Protein AF-A0A497QM42-F1 (afdb_monomer_lite)

pLDDT: mean 76.73, std 20.71, range [28.33, 97.5]

Structure (mmCIF, N/CA/C/O backbone):
data_AF-A0A497QM42-F1
#
_entry.id   AF-A0A497QM42-F1
#
loop_
_atom_site.group_PDB
_atom_site.id
_atom_site.type_symbol
_atom_site.label_atom_id
_atom_site.label_alt_id
_atom_site.label_comp_id
_atom_site.label_asym_id
_atom_site.label_entity_id
_atom_site.label_seq_id
_atom_site.pdbx_PDB_ins_code
_atom_site.Cartn_x
_atom_site.Cartn_y
_atom_site.Cartn_z
_atom_site.occupancy
_atom_site.B_iso_or_equiv
_atom_site.auth_seq_id
_atom_site.auth_comp_id
_atom_site.auth_asym_id
_atom_site.auth_atom_id
_atom_site.pdbx_PDB_model_num
ATOM 1 N N . MET A 1 1 ? -27.424 -35.618 34.242 1.00 45.41 1 MET A N 1
ATOM 2 C CA . MET A 1 1 ? -26.992 -35.945 32.874 1.00 45.41 1 MET A CA 1
ATOM 3 C C . MET A 1 1 ? -26.932 -34.628 32.146 1.00 45.41 1 MET A C 1
ATOM 5 O O . MET A 1 1 ? -27.968 -34.084 31.797 1.00 45.41 1 MET A O 1
ATOM 9 N N . ALA A 1 2 ? -25.737 -34.052 32.176 1.00 40.16 2 ALA A N 1
ATOM 10 C CA . ALA A 1 2 ? -25.365 -32.850 31.458 1.00 40.16 2 ALA A CA 1
ATOM 11 C C . ALA A 1 2 ? -24.732 -33.330 30.150 1.00 40.16 2 ALA A C 1
ATOM 13 O O . ALA A 1 2 ? -23.908 -34.242 30.202 1.00 40.16 2 ALA A O 1
ATOM 14 N N . GLU A 1 3 ? -25.162 -32.773 29.028 1.00 48.62 3 GLU A N 1
ATOM 15 C CA . GLU A 1 3 ? -24.411 -32.813 27.778 1.00 48.62 3 GLU A CA 1
ATOM 16 C C . GLU A 1 3 ? -23.929 -31.382 27.557 1.00 48.62 3 GLU A C 1
ATOM 18 O O . GLU A 1 3 ? -24.721 -30.440 27.474 1.00 48.62 3 GLU A O 1
ATOM 23 N N . GLU A 1 4 ? -22.613 -31.247 27.665 1.00 45.78 4 GLU A N 1
ATOM 24 C CA . GLU A 1 4 ? -21.816 -30.077 27.342 1.00 45.78 4 GLU A CA 1
ATOM 25 C C . GLU A 1 4 ? -21.451 -30.231 25.862 1.00 45.78 4 GLU A C 1
ATOM 27 O O . GLU A 1 4 ? -20.785 -31.202 25.513 1.00 45.78 4 GLU A O 1
ATOM 32 N N . ASP A 1 5 ? -21.914 -29.321 25.006 1.00 50.31 5 ASP A N 1
ATOM 33 C CA . ASP A 1 5 ? -21.362 -29.171 23.660 1.00 50.31 5 ASP A CA 1
ATOM 34 C C . ASP A 1 5 ? -20.276 -28.094 23.741 1.00 50.31 5 ASP A C 1
ATOM 36 O O . ASP A 1 5 ? -20.535 -26.934 24.078 1.00 50.31 5 ASP A O 1
ATOM 40 N N . GLU A 1 6 ? -19.045 -28.549 23.535 1.00 44.81 6 GLU A N 1
ATOM 41 C CA . GLU A 1 6 ? -17.808 -27.783 23.519 1.00 44.81 6 GLU A CA 1
ATOM 42 C C . GLU A 1 6 ? -17.723 -26.976 22.213 1.00 44.81 6 GLU A C 1
ATOM 44 O O . GLU A 1 6 ? -17.713 -27.540 21.121 1.00 44.81 6 GLU A O 1
ATOM 49 N N . ASP A 1 7 ? -17.654 -25.647 22.320 1.00 42.12 7 ASP A N 1
ATOM 50 C CA . ASP A 1 7 ? -17.283 -24.778 21.203 1.00 42.12 7 ASP A CA 1
ATOM 51 C C . ASP A 1 7 ? -15.761 -24.895 20.975 1.00 42.12 7 ASP A C 1
ATOM 53 O O . ASP A 1 7 ? -14.959 -24.327 21.723 1.00 42.12 7 ASP A O 1
ATOM 57 N N . GLU A 1 8 ? -15.366 -25.645 19.941 1.00 42.06 8 GLU A N 1
ATOM 58 C CA . GLU A 1 8 ? -14.019 -25.634 19.358 1.00 42.06 8 GLU A CA 1
ATOM 59 C C . GLU A 1 8 ? -13.698 -24.224 18.835 1.00 42.06 8 GLU A C 1
ATOM 61 O O . GLU A 1 8 ? -14.259 -23.750 17.846 1.00 42.06 8 GLU A O 1
ATOM 66 N N . ILE A 1 9 ? -12.783 -23.532 19.515 1.00 41.06 9 ILE A N 1
ATOM 67 C CA . ILE A 1 9 ? -12.150 -22.313 19.012 1.00 41.06 9 ILE A CA 1
ATOM 68 C C . ILE A 1 9 ? -10.934 -22.761 18.197 1.00 41.06 9 ILE A C 1
ATOM 70 O O . ILE A 1 9 ? -9.908 -23.132 18.764 1.00 41.06 9 ILE A O 1
ATOM 74 N N . GLU A 1 10 ? -11.057 -22.738 16.870 1.00 39.91 10 GLU A N 1
ATOM 75 C CA . GLU A 1 10 ? -9.910 -22.806 15.962 1.00 39.91 10 GLU A CA 1
ATOM 76 C C . GLU A 1 10 ? -9.054 -21.543 16.162 1.00 39.91 10 GLU A C 1
ATOM 78 O O . GLU A 1 10 ? -9.438 -20.430 15.795 1.00 39.91 10 GLU A O 1
ATOM 83 N N . GLU A 1 11 ? -7.896 -21.706 16.802 1.00 39.78 11 GLU A N 1
ATOM 84 C CA . GLU A 1 11 ? -6.839 -20.698 16.837 1.00 39.78 11 GLU A CA 1
ATOM 85 C C . GLU A 1 11 ? -6.159 -20.663 15.458 1.00 39.78 11 GLU A C 1
ATOM 87 O O . GLU A 1 11 ? -5.297 -21.484 15.151 1.00 39.78 11 GLU A O 1
ATOM 92 N N . GLU A 1 12 ? -6.559 -19.722 14.598 1.00 40.16 12 GLU A N 1
ATOM 93 C CA . GLU A 1 12 ? -5.775 -19.367 13.411 1.00 40.16 12 GLU A CA 1
ATOM 94 C C . GLU A 1 12 ? -4.485 -18.658 13.862 1.00 40.16 12 GLU A C 1
ATOM 96 O O . GLU A 1 12 ? -4.485 -17.479 14.233 1.00 40.16 12 GLU A O 1
ATOM 101 N N . GLU A 1 13 ? -3.373 -19.396 13.837 1.00 36.12 13 GLU A N 1
ATOM 102 C CA . GLU A 1 13 ? -2.015 -18.855 13.897 1.00 36.12 13 GLU A CA 1
ATOM 103 C C . GLU A 1 13 ? -1.798 -17.899 12.713 1.00 36.12 13 GLU A C 1
ATOM 105 O O . GLU A 1 13 ? -1.644 -18.307 11.562 1.00 36.12 13 GLU A O 1
ATOM 110 N N . ILE A 1 14 ? -1.789 -16.595 12.993 1.00 38.47 14 ILE A N 1
ATOM 111 C CA . ILE A 1 14 ? -1.334 -15.581 12.041 1.00 38.47 14 ILE A CA 1
ATOM 112 C C . ILE A 1 14 ? 0.196 -15.598 12.074 1.00 38.47 14 ILE A C 1
ATOM 114 O O . ILE A 1 14 ? 0.811 -15.071 13.001 1.00 38.47 14 ILE A O 1
ATOM 118 N N . GLU A 1 15 ? 0.807 -16.208 11.059 1.00 36.12 15 GLU A N 1
ATOM 119 C CA . GLU A 1 15 ? 2.237 -16.082 10.782 1.00 36.12 15 GLU A CA 1
ATOM 120 C C . GLU A 1 15 ? 2.571 -14.603 10.501 1.00 36.12 15 GLU A C 1
ATOM 122 O O . GLU A 1 15 ? 2.224 -14.037 9.461 1.00 36.12 15 GLU A O 1
ATOM 127 N N . GLU A 1 16 ? 3.232 -13.947 11.457 1.00 39.91 16 GLU A N 1
ATOM 128 C CA . GLU A 1 16 ? 3.856 -12.639 11.263 1.00 39.91 16 GLU A CA 1
ATOM 129 C C . GLU A 1 16 ? 5.082 -12.808 10.351 1.00 39.91 16 GLU A C 1
ATOM 131 O O . GLU A 1 16 ? 6.187 -13.103 10.806 1.00 39.91 16 GLU A O 1
ATOM 136 N N . GLU A 1 17 ? 4.902 -12.629 9.038 1.00 39.19 17 GLU A N 1
ATOM 137 C CA . GLU A 1 17 ? 6.034 -12.487 8.121 1.00 39.19 17 GLU A CA 1
ATOM 138 C C . GLU A 1 17 ? 6.765 -11.161 8.395 1.00 39.19 17 GLU A C 1
ATOM 140 O O . GLU A 1 17 ? 6.305 -10.058 8.085 1.00 39.19 17 GLU A O 1
ATOM 145 N N . GLU A 1 18 ? 7.941 -11.310 8.996 1.00 34.56 18 GLU A N 1
ATOM 146 C CA . GLU A 1 18 ? 8.956 -10.301 9.267 1.00 34.56 18 GLU A CA 1
ATOM 147 C C . GLU A 1 18 ? 9.439 -9.657 7.948 1.00 34.56 18 GLU A C 1
ATOM 149 O O . GLU A 1 18 ? 10.316 -10.161 7.243 1.00 34.56 18 GLU A O 1
ATOM 154 N N . ILE A 1 19 ? 8.840 -8.522 7.572 1.00 38.59 19 ILE A N 1
ATOM 155 C CA . ILE A 1 19 ? 9.319 -7.708 6.449 1.00 38.59 19 ILE A CA 1
ATOM 156 C C . ILE A 1 19 ? 10.560 -6.947 6.915 1.00 38.59 19 ILE A C 1
ATOM 158 O O . ILE A 1 19 ? 10.466 -5.939 7.613 1.00 38.59 19 ILE A O 1
ATOM 162 N N . VAL A 1 20 ? 11.715 -7.446 6.481 1.00 35.62 20 VAL A N 1
ATOM 163 C CA . VAL A 1 20 ? 13.043 -6.839 6.613 1.00 35.62 20 VAL A CA 1
ATOM 164 C C . VAL A 1 20 ? 13.006 -5.348 6.252 1.00 35.62 20 VAL A C 1
ATOM 166 O O . VAL A 1 20 ? 12.742 -4.968 5.107 1.00 35.62 20 VAL A O 1
ATOM 169 N N . GLU A 1 21 ? 13.297 -4.505 7.244 1.00 37.91 21 GLU A N 1
ATOM 170 C CA . GLU A 1 21 ? 13.605 -3.088 7.075 1.00 37.91 21 GLU A CA 1
ATOM 171 C C . GLU A 1 21 ? 14.929 -2.953 6.306 1.00 37.91 21 GLU A C 1
ATOM 173 O O . GLU A 1 21 ? 16.014 -3.122 6.857 1.00 37.91 21 GLU A O 1
ATOM 178 N N . GLU A 1 22 ? 14.863 -2.650 5.007 1.00 36.12 22 GLU A N 1
ATOM 179 C CA . GLU A 1 22 ? 16.015 -2.075 4.311 1.00 36.12 22 GLU A CA 1
ATOM 180 C C . GLU A 1 22 ? 16.098 -0.583 4.660 1.00 36.12 22 GLU A C 1
ATOM 182 O O . GLU A 1 22 ? 15.423 0.262 4.066 1.00 36.12 22 GLU A O 1
ATOM 187 N N . GLU A 1 23 ? 16.946 -0.282 5.648 1.00 32.50 23 GLU A N 1
ATOM 188 C CA . GLU A 1 23 ? 17.544 1.033 5.878 1.00 32.50 23 GLU A CA 1
ATOM 189 C C . GLU A 1 23 ? 18.089 1.599 4.559 1.00 32.50 23 GLU A C 1
ATOM 191 O O . GLU A 1 23 ? 19.053 1.089 3.981 1.00 32.50 23 GLU A O 1
ATOM 196 N N . ILE A 1 24 ? 17.508 2.706 4.098 1.00 36.19 24 ILE A N 1
ATOM 197 C CA . ILE A 1 24 ? 18.176 3.600 3.157 1.00 36.19 24 ILE A CA 1
ATOM 198 C C . ILE A 1 24 ? 18.569 4.848 3.933 1.00 36.19 24 ILE A C 1
ATOM 200 O O . ILE A 1 24 ? 17.736 5.671 4.302 1.00 36.19 24 ILE A O 1
ATOM 204 N N . VAL A 1 25 ? 19.876 4.942 4.161 1.00 32.50 25 VAL A N 1
ATOM 205 C CA . VAL A 1 25 ? 20.611 6.125 4.600 1.00 32.50 25 VAL A CA 1
ATOM 206 C C . VAL A 1 25 ? 20.335 7.267 3.616 1.00 32.50 25 VAL A C 1
ATOM 208 O O . VAL A 1 25 ? 20.865 7.279 2.503 1.00 32.50 25 VAL A O 1
ATOM 211 N N . GLU A 1 26 ? 19.498 8.222 4.015 1.00 33.12 26 GLU A N 1
ATOM 212 C CA . GLU A 1 26 ? 19.435 9.543 3.391 1.00 33.12 26 GLU A CA 1
ATOM 213 C C . GLU A 1 26 ? 20.443 10.450 4.106 1.00 33.12 26 GLU A C 1
ATOM 215 O O . GLU A 1 26 ? 20.200 10.952 5.201 1.00 33.12 26 GLU A O 1
ATOM 220 N N . GLU A 1 27 ? 21.619 10.605 3.490 1.00 34.97 27 GLU A N 1
ATOM 221 C CA . GLU A 1 27 ? 22.576 11.648 3.853 1.00 34.97 27 GLU A CA 1
ATOM 222 C C . GLU A 1 27 ? 21.999 13.028 3.520 1.00 34.97 27 GLU A C 1
ATOM 224 O O . GLU A 1 27 ? 21.490 13.291 2.428 1.00 34.97 27 GLU A O 1
ATOM 229 N N . GLU A 1 28 ? 22.117 13.890 4.521 1.00 33.03 28 GLU A N 1
ATOM 230 C CA . GLU A 1 28 ? 21.704 15.278 4.600 1.00 33.03 28 GLU A CA 1
ATOM 231 C C . GLU A 1 28 ? 22.248 16.145 3.454 1.00 33.03 28 GLU A C 1
ATOM 233 O O . GLU A 1 28 ? 23.442 16.138 3.150 1.00 33.03 28 GLU A O 1
ATOM 238 N N . SER A 1 29 ? 21.403 17.032 2.924 1.00 31.19 29 SER A N 1
ATOM 239 C CA . SER A 1 29 ? 21.882 18.328 2.446 1.00 31.19 29 SER A CA 1
ATOM 240 C C . SER A 1 29 ? 20.791 19.397 2.534 1.00 31.19 29 SER A C 1
ATOM 242 O O . SER A 1 29 ? 19.749 19.279 1.895 1.00 31.19 29 SER A O 1
ATOM 244 N N . GLU A 1 30 ? 21.139 20.461 3.264 1.00 32.88 30 GLU A N 1
ATOM 245 C CA . GLU A 1 30 ? 20.667 21.851 3.143 1.00 32.88 30 GLU A CA 1
ATOM 246 C C . GLU A 1 30 ? 19.557 22.322 4.103 1.00 32.88 30 GLU A C 1
ATOM 248 O O . GLU A 1 30 ? 18.385 22.449 3.760 1.00 32.88 30 GLU A O 1
ATOM 253 N N . LYS A 1 31 ? 19.999 22.728 5.305 1.00 33.94 31 LYS A N 1
ATOM 254 C CA . LYS A 1 31 ? 19.434 23.877 6.025 1.00 33.94 31 LYS A CA 1
ATOM 255 C C . LYS A 1 31 ? 20.214 25.148 5.670 1.00 33.94 31 LYS A C 1
ATOM 257 O O . LYS A 1 31 ? 21.424 25.210 5.858 1.00 33.94 31 LYS A O 1
ATOM 262 N N . GLU A 1 32 ? 19.470 26.106 5.125 1.00 30.47 32 GLU A N 1
ATOM 263 C CA . GLU A 1 32 ? 19.416 27.536 5.467 1.00 30.47 32 GLU A CA 1
ATOM 264 C C . GLU A 1 32 ? 20.676 28.220 6.030 1.00 30.47 32 GLU A C 1
ATOM 266 O O . GLU A 1 32 ? 21.141 27.901 7.118 1.00 30.47 32 GLU A O 1
ATOM 271 N N . ALA A 1 33 ? 21.119 29.297 5.371 1.00 31.25 33 ALA A N 1
ATOM 272 C CA . ALA A 1 33 ? 20.879 30.665 5.857 1.00 31.25 33 ALA A CA 1
ATOM 273 C C . ALA A 1 33 ? 21.737 31.678 5.083 1.00 31.25 33 ALA A C 1
ATOM 275 O O . ALA A 1 33 ? 22.958 31.744 5.199 1.00 31.25 33 ALA A O 1
ATOM 276 N N . SER A 1 34 ? 21.052 32.522 4.321 1.00 32.31 34 SER A N 1
ATOM 277 C CA . SER A 1 34 ? 21.535 33.819 3.870 1.00 32.31 34 SER A CA 1
ATOM 278 C C . SER A 1 34 ? 21.524 34.803 5.042 1.00 32.31 34 SER A C 1
ATOM 280 O O . SER A 1 34 ? 20.444 35.163 5.511 1.00 32.31 34 SER A O 1
ATOM 282 N N . GLN A 1 35 ? 22.688 35.290 5.467 1.00 33.12 35 GLN A N 1
ATOM 283 C CA . GLN A 1 35 ? 22.810 36.589 6.128 1.00 33.12 35 GLN A CA 1
ATOM 284 C C . GLN A 1 35 ? 24.081 37.289 5.648 1.00 33.12 35 GLN A C 1
ATOM 286 O O . GLN A 1 35 ? 25.187 36.759 5.707 1.00 33.12 35 GLN A O 1
ATOM 291 N N . ASP A 1 36 ? 23.842 38.477 5.113 1.00 29.58 36 ASP A N 1
ATOM 292 C CA . ASP A 1 36 ? 24.766 39.403 4.486 1.00 29.58 36 ASP A CA 1
ATOM 293 C C . ASP A 1 36 ? 25.016 40.547 5.477 1.00 29.58 36 ASP A C 1
ATOM 295 O O . ASP A 1 36 ? 24.066 41.220 5.880 1.00 29.58 36 ASP A O 1
ATOM 299 N N . SER A 1 37 ? 26.270 40.753 5.892 1.00 30.28 37 SER A N 1
ATOM 300 C CA . SER A 1 37 ? 26.743 42.054 6.379 1.00 30.28 37 SER A CA 1
ATOM 301 C C . SER A 1 37 ? 28.274 42.138 6.461 1.00 30.28 37 SER A C 1
ATOM 303 O O . SER A 1 37 ? 28.907 41.442 7.249 1.00 30.28 37 SER A O 1
ATOM 305 N N . SER A 1 38 ? 28.798 43.107 5.700 1.00 30.36 38 SER A N 1
ATOM 306 C CA . SER A 1 38 ? 29.947 44.000 5.964 1.00 30.36 38 SER A CA 1
ATOM 307 C C . SER A 1 38 ? 31.389 43.460 6.046 1.00 30.36 38 SER A C 1
ATOM 309 O O . SER A 1 38 ? 31.747 42.784 7.000 1.00 30.36 38 SER A O 1
ATOM 311 N N . LYS A 1 39 ? 32.199 43.926 5.066 1.00 31.08 39 LYS A N 1
ATOM 312 C CA . LYS A 1 39 ? 33.526 44.612 5.142 1.00 31.08 39 LYS A CA 1
ATOM 313 C C . LYS A 1 39 ? 34.474 44.145 6.269 1.00 31.08 39 LYS A C 1
ATOM 315 O O . LYS A 1 39 ? 34.103 44.188 7.426 1.00 31.08 39 LYS A O 1
ATOM 320 N N . GLU A 1 40 ? 35.733 43.780 6.027 1.00 29.73 40 GLU A N 1
ATOM 321 C CA . GLU A 1 40 ? 36.848 44.678 5.680 1.00 29.73 40 GLU A CA 1
ATOM 322 C C . GLU A 1 40 ? 38.139 43.854 5.430 1.00 29.73 40 GLU A C 1
ATOM 324 O O . GLU A 1 40 ? 38.168 42.635 5.559 1.00 29.73 40 GLU A O 1
ATOM 329 N N . GLU A 1 41 ? 39.190 44.549 5.017 1.00 29.39 41 GLU A N 1
ATOM 330 C CA . GLU A 1 41 ? 40.412 44.117 4.332 1.00 29.39 41 GLU A CA 1
ATOM 331 C C . GLU A 1 41 ? 41.332 43.131 5.090 1.00 29.39 41 GLU A C 1
ATOM 333 O O . GLU A 1 41 ? 41.475 43.209 6.305 1.00 29.39 41 GLU A O 1
ATOM 338 N N . THR A 1 42 ? 42.086 42.286 4.362 1.00 30.16 42 THR A N 1
ATOM 339 C CA . THR A 1 42 ? 43.570 42.359 4.268 1.00 30.16 42 THR A CA 1
ATOM 340 C C . THR A 1 42 ? 44.206 41.195 3.478 1.00 30.16 42 THR A C 1
ATOM 342 O O . THR A 1 42 ? 43.946 40.023 3.707 1.00 30.16 42 THR A O 1
ATOM 345 N N . LYS A 1 43 ? 45.066 41.590 2.527 1.00 28.48 43 LYS A N 1
ATOM 346 C CA . LYS A 1 43 ? 46.387 41.049 2.136 1.00 28.48 43 LYS A CA 1
ATOM 347 C C . LYS A 1 43 ? 46.689 39.531 2.119 1.00 28.48 43 LYS A C 1
ATOM 349 O O . LYS A 1 43 ? 46.771 38.875 3.142 1.00 28.48 43 LYS A O 1
ATOM 354 N N . SER A 1 44 ? 47.103 39.118 0.911 1.00 28.33 44 SER A N 1
ATOM 355 C CA . SER A 1 44 ? 48.284 38.298 0.562 1.00 28.33 44 SER A CA 1
ATOM 356 C C . SER A 1 44 ? 48.484 36.937 1.236 1.00 28.33 44 SER A C 1
ATOM 358 O O . SER A 1 44 ? 48.874 36.879 2.390 1.00 28.33 44 SER A O 1
ATOM 360 N N . GLU A 1 45 ? 48.455 35.859 0.452 1.00 30.81 45 GLU A N 1
ATOM 361 C CA . GLU A 1 45 ? 49.678 35.171 0.011 1.00 30.81 45 GLU A CA 1
ATOM 362 C C . GLU A 1 45 ? 49.363 33.999 -0.927 1.00 30.81 45 GLU A C 1
ATOM 364 O O . GLU A 1 45 ? 48.328 33.342 -0.869 1.00 30.81 45 GLU A O 1
ATOM 369 N N . SER A 1 46 ? 50.292 33.808 -1.853 1.00 28.56 46 SER A N 1
ATOM 370 C CA . SER A 1 46 ? 50.412 32.745 -2.842 1.00 28.56 46 SER A CA 1
ATOM 371 C C . SER A 1 46 ? 50.352 31.332 -2.259 1.00 28.56 46 SER A C 1
ATOM 373 O O . SER A 1 46 ? 51.002 31.082 -1.250 1.00 28.56 46 SER A O 1
ATOM 375 N N . THR A 1 47 ? 49.741 30.380 -2.977 1.00 30.19 47 THR A N 1
ATOM 376 C CA . THR A 1 47 ? 50.355 29.067 -3.293 1.00 30.19 47 THR A CA 1
ATOM 377 C C . THR A 1 47 ? 49.485 28.214 -4.236 1.00 30.19 47 THR A C 1
ATOM 379 O O . THR A 1 47 ? 48.331 27.908 -3.973 1.00 30.19 47 THR A O 1
ATOM 382 N N . GLU A 1 48 ? 50.105 27.839 -5.358 1.00 32.00 48 GLU A N 1
ATOM 383 C CA . GLU A 1 48 ? 49.946 26.595 -6.133 1.00 32.00 48 GLU A CA 1
ATOM 384 C C . GLU A 1 48 ? 48.551 26.112 -6.593 1.00 32.00 48 GLU A C 1
ATOM 386 O O . GLU A 1 48 ? 47.916 25.233 -6.010 1.00 32.00 48 GLU A O 1
ATOM 391 N N . GLU A 1 49 ? 48.181 26.526 -7.813 1.00 29.34 49 GLU A N 1
ATOM 392 C CA . GLU A 1 49 ? 47.250 25.792 -8.681 1.00 29.34 49 GLU A CA 1
ATOM 393 C C . GLU A 1 49 ? 47.799 24.392 -9.043 1.00 29.34 49 GLU A C 1
ATOM 395 O O . GLU A 1 49 ? 48.515 24.212 -10.035 1.00 29.34 49 GLU A O 1
ATOM 400 N N . LYS A 1 50 ? 47.374 23.346 -8.327 1.00 35.31 50 LYS A N 1
ATOM 401 C CA . LYS A 1 50 ? 47.383 21.974 -8.864 1.00 35.31 50 LYS A CA 1
ATOM 402 C C . LYS A 1 50 ? 46.083 21.704 -9.616 1.00 35.31 50 LYS A C 1
ATOM 404 O O . LYS A 1 50 ? 45.075 21.283 -9.058 1.00 35.31 50 LYS A O 1
ATOM 409 N N . LYS A 1 51 ? 46.140 21.889 -10.938 1.00 33.09 51 LYS A N 1
ATOM 410 C CA . LYS A 1 51 ? 45.138 21.423 -11.911 1.00 33.09 51 LYS A CA 1
ATOM 411 C C . LYS A 1 51 ? 45.012 19.895 -11.873 1.00 33.09 51 LYS A C 1
ATOM 413 O O . LYS A 1 51 ? 45.658 19.190 -12.649 1.00 33.09 51 LYS A O 1
ATOM 418 N N . SER A 1 52 ? 44.122 19.363 -11.040 1.00 33.97 52 SER A N 1
ATOM 419 C CA . SER A 1 52 ? 43.651 17.983 -11.160 1.00 33.97 52 SER A CA 1
ATOM 420 C C . SER A 1 52 ? 42.609 17.904 -12.286 1.00 33.97 52 SER A C 1
ATOM 422 O O . SER A 1 52 ? 41.398 17.985 -12.100 1.00 33.97 52 SER A O 1
ATOM 424 N N . LYS A 1 53 ? 43.089 17.728 -13.526 1.00 36.72 53 LYS A N 1
ATOM 425 C CA . LYS A 1 53 ? 42.254 17.271 -14.650 1.00 36.72 53 LYS A CA 1
ATOM 426 C C . LYS A 1 53 ? 41.809 15.830 -14.383 1.00 36.72 53 LYS A C 1
ATOM 428 O O . LYS A 1 53 ? 42.353 14.878 -14.941 1.00 36.72 53 LYS A O 1
ATOM 433 N N . GLY A 1 54 ? 40.796 15.670 -13.538 1.00 36.12 54 GLY A N 1
ATOM 434 C CA . GLY A 1 54 ? 40.062 14.426 -13.374 1.00 36.12 54 GLY A CA 1
ATOM 435 C C . GLY A 1 54 ? 39.326 14.101 -14.669 1.00 36.12 54 GLY A C 1
ATOM 436 O O . GLY A 1 54 ? 38.195 14.532 -14.884 1.00 36.12 54 GLY A O 1
ATOM 437 N N . LYS A 1 55 ? 39.959 13.328 -15.560 1.00 41.16 55 LYS A N 1
ATOM 438 C CA . LYS A 1 55 ? 39.257 12.623 -16.637 1.00 41.16 55 LYS A CA 1
ATOM 439 C C . LYS A 1 55 ? 38.243 11.690 -15.970 1.00 41.16 55 LYS A C 1
ATOM 441 O O . LYS A 1 55 ? 38.584 10.555 -15.640 1.00 41.16 55 LYS A O 1
ATOM 446 N N . LYS A 1 56 ? 37.000 12.155 -15.788 1.00 42.19 56 LYS A N 1
ATOM 447 C CA . LYS A 1 56 ? 35.841 11.309 -15.479 1.00 42.19 56 LYS A CA 1
ATOM 448 C C . LYS A 1 56 ? 35.724 10.285 -16.607 1.00 42.19 56 LYS A C 1
ATOM 450 O O . LYS A 1 56 ? 35.121 10.532 -17.650 1.00 42.19 56 LYS A O 1
ATOM 455 N N . ARG A 1 57 ? 36.374 9.133 -16.425 1.00 44.56 57 ARG A N 1
ATOM 456 C CA . ARG A 1 57 ? 36.174 7.941 -17.241 1.00 44.56 57 ARG A CA 1
ATOM 457 C C . ARG A 1 57 ? 34.704 7.584 -17.082 1.00 44.56 57 ARG A C 1
ATOM 459 O O . ARG A 1 57 ? 34.322 7.001 -16.073 1.00 44.56 57 ARG A O 1
ATOM 466 N N . ARG A 1 58 ? 33.878 7.967 -18.061 1.00 44.72 58 ARG A N 1
ATOM 467 C CA . ARG A 1 58 ? 32.523 7.437 -18.223 1.00 44.72 58 ARG A CA 1
ATOM 468 C C . ARG A 1 58 ? 32.655 5.917 -18.200 1.00 44.72 58 ARG A C 1
ATOM 470 O O . ARG A 1 58 ? 33.132 5.331 -19.173 1.00 44.72 58 ARG A O 1
ATOM 477 N N . ARG A 1 59 ? 32.320 5.293 -17.065 1.00 44.56 59 ARG A N 1
ATOM 478 C CA . ARG A 1 59 ? 32.160 3.843 -16.962 1.00 44.56 59 ARG A CA 1
ATOM 479 C C . ARG A 1 59 ? 31.162 3.482 -18.056 1.00 44.56 59 ARG A C 1
ATOM 481 O O . ARG A 1 59 ? 29.998 3.858 -17.970 1.00 44.56 59 ARG A O 1
ATOM 488 N N . LYS A 1 60 ? 31.633 2.840 -19.128 1.00 43.34 60 LYS A N 1
ATOM 489 C CA . LYS A 1 60 ? 30.744 2.228 -20.113 1.00 43.34 60 LYS A CA 1
ATOM 490 C C . LYS A 1 60 ? 29.935 1.208 -19.321 1.00 43.34 60 LYS A C 1
ATOM 492 O O . LYS A 1 60 ? 30.509 0.216 -18.874 1.00 43.34 60 LYS A O 1
ATOM 497 N N . GLN A 1 61 ? 28.661 1.502 -19.068 1.00 45.91 61 GLN A N 1
ATOM 498 C CA . GLN A 1 61 ? 27.733 0.517 -18.532 1.00 45.91 61 GLN A CA 1
ATOM 499 C C . GLN A 1 61 ? 27.822 -0.684 -19.473 1.00 45.91 61 GLN A C 1
ATOM 501 O O . GLN A 1 61 ? 27.537 -0.562 -20.666 1.00 45.91 61 GLN A O 1
ATOM 506 N N . LYS A 1 62 ? 28.358 -1.805 -18.975 1.00 46.16 62 LYS A N 1
ATOM 507 C CA . LYS A 1 62 ? 28.363 -3.058 -19.725 1.00 46.16 62 LYS A CA 1
ATOM 508 C C . LYS A 1 62 ? 26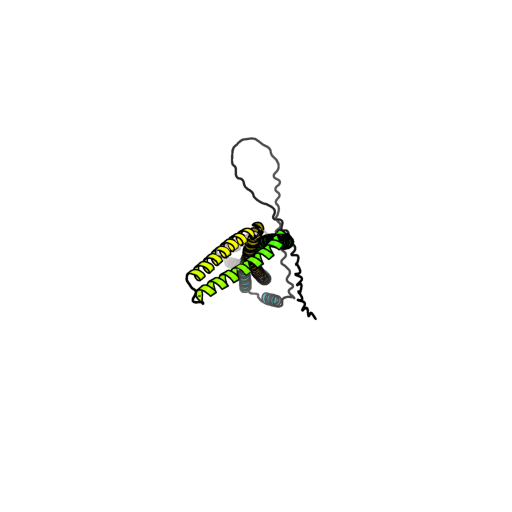.894 -3.402 -19.922 1.00 46.16 62 LYS A C 1
ATOM 510 O O . LYS A 1 62 ? 26.214 -3.699 -18.946 1.00 46.16 62 LYS A O 1
ATOM 515 N N . GLN A 1 63 ? 26.407 -3.288 -21.154 1.00 49.34 63 GLN A N 1
ATOM 516 C CA . GLN A 1 63 ? 25.074 -3.778 -21.467 1.00 49.34 63 GLN A CA 1
ATOM 517 C C . GLN A 1 63 ? 25.027 -5.276 -21.120 1.00 49.34 63 GLN A C 1
ATOM 519 O O . GLN A 1 63 ? 26.021 -5.976 -21.365 1.00 49.34 63 GLN A O 1
ATOM 524 N N . PRO A 1 64 ? 23.941 -5.761 -20.496 1.00 49.59 64 PRO A N 1
ATOM 525 C CA . PRO A 1 64 ? 23.796 -7.177 -20.201 1.00 49.59 64 PRO A CA 1
ATOM 526 C C . PRO A 1 64 ? 23.923 -7.955 -21.511 1.00 49.59 64 PRO A C 1
ATOM 528 O O . PRO A 1 64 ? 23.271 -7.638 -22.505 1.00 49.59 64 PRO A O 1
ATOM 531 N N . LYS A 1 65 ? 24.821 -8.944 -21.539 1.00 55.00 65 LYS A N 1
ATOM 532 C CA . LYS A 1 65 ? 24.949 -9.839 -22.688 1.00 55.00 65 LYS A CA 1
ATOM 533 C C . LYS A 1 65 ? 23.704 -10.717 -22.704 1.00 55.00 65 LYS A C 1
ATOM 535 O O . LYS A 1 65 ? 23.568 -11.598 -21.864 1.00 55.00 65 LYS A O 1
ATOM 540 N N . ILE A 1 66 ? 22.782 -10.430 -23.613 1.00 60.03 66 ILE A N 1
ATOM 541 C CA . ILE A 1 66 ? 21.630 -11.290 -23.857 1.00 60.03 66 ILE A CA 1
ATOM 542 C C . ILE A 1 66 ? 22.151 -12.530 -24.588 1.00 60.03 66 ILE A C 1
ATOM 544 O O . ILE A 1 66 ? 22.769 -12.419 -25.648 1.00 60.03 66 ILE A O 1
ATOM 548 N N . ASP A 1 67 ? 21.936 -13.709 -24.005 1.00 60.44 67 ASP A N 1
ATOM 549 C CA . ASP A 1 67 ? 22.280 -14.977 -24.642 1.00 60.44 67 ASP A CA 1
ATOM 550 C C . ASP A 1 67 ? 21.399 -15.170 -25.884 1.00 60.44 67 ASP A C 1
ATOM 552 O O . ASP A 1 67 ? 20.216 -15.500 -25.787 1.00 60.44 67 ASP A O 1
ATOM 556 N N . LEU A 1 68 ? 21.992 -15.003 -27.067 1.00 56.19 68 LEU A N 1
ATOM 557 C CA . LEU A 1 68 ? 21.335 -15.130 -28.377 1.00 56.19 68 LEU A CA 1
ATOM 558 C C . LEU A 1 68 ? 20.615 -16.478 -28.591 1.00 56.19 68 LEU A C 1
ATOM 560 O O . LEU A 1 68 ? 19.695 -16.564 -29.402 1.00 56.19 68 LEU A O 1
ATOM 564 N N . ASN A 1 69 ? 21.001 -17.527 -27.855 1.00 57.72 69 ASN A N 1
ATOM 565 C CA . ASN A 1 69 ? 20.373 -18.850 -27.925 1.00 57.72 69 ASN A CA 1
ATOM 566 C C . ASN A 1 69 ? 19.079 -18.974 -27.103 1.00 57.72 69 ASN A C 1
ATOM 568 O O . ASN A 1 69 ? 18.299 -19.883 -27.369 1.00 57.72 69 ASN A O 1
ATOM 572 N N . LYS A 1 70 ? 18.826 -18.085 -26.132 1.00 64.94 70 LYS A N 1
ATOM 573 C CA . LYS A 1 70 ? 17.639 -18.156 -25.260 1.00 64.94 70 LYS A CA 1
ATOM 574 C C . LYS A 1 70 ? 16.404 -17.473 -25.850 1.00 64.94 70 LYS A C 1
ATOM 576 O O . LYS A 1 70 ? 15.301 -17.750 -25.394 1.00 64.94 70 LYS A O 1
ATOM 581 N N . ASN A 1 71 ? 16.560 -16.606 -26.855 1.00 70.62 71 ASN A N 1
ATOM 582 C CA . ASN A 1 71 ? 15.443 -15.857 -27.433 1.00 70.62 71 ASN A CA 1
ATOM 583 C C . ASN A 1 71 ? 15.373 -16.052 -28.967 1.00 70.62 71 ASN A C 1
ATOM 585 O O . ASN A 1 71 ? 16.099 -15.385 -29.712 1.00 70.62 71 ASN A O 1
ATOM 589 N N . PRO A 1 72 ? 14.518 -16.966 -29.479 1.00 73.75 72 PRO A N 1
ATOM 590 C CA . PRO A 1 72 ? 14.481 -17.329 -30.900 1.00 73.75 72 PRO A CA 1
ATOM 591 C C . PRO A 1 72 ? 14.077 -16.162 -31.811 1.00 73.75 72 PRO A C 1
ATOM 593 O O . PRO A 1 72 ? 14.462 -16.141 -32.979 1.00 73.75 72 PRO A O 1
ATOM 596 N N . LYS A 1 73 ? 13.348 -15.170 -31.279 1.00 74.81 73 LYS A N 1
ATOM 597 C CA . LYS A 1 73 ? 12.992 -13.935 -31.996 1.00 74.81 73 LYS A CA 1
ATOM 598 C C . LYS A 1 73 ? 14.229 -13.103 -32.335 1.00 74.81 73 LYS A C 1
ATOM 600 O O . LYS A 1 73 ? 14.415 -12.720 -33.484 1.00 74.81 73 LYS A O 1
ATOM 605 N N . ILE A 1 74 ? 15.115 -12.900 -31.361 1.00 75.75 74 ILE A N 1
ATOM 606 C CA . ILE A 1 74 ? 16.346 -12.119 -31.535 1.00 75.75 74 ILE A CA 1
ATOM 607 C C . ILE A 1 74 ? 17.269 -12.790 -32.561 1.00 75.75 74 ILE A C 1
ATOM 609 O O . ILE A 1 74 ? 17.835 -12.119 -33.419 1.00 75.75 74 ILE A O 1
ATOM 613 N N . LYS A 1 75 ? 17.366 -14.125 -32.541 1.00 76.50 75 LYS A N 1
ATOM 614 C CA . LYS A 1 75 ? 18.162 -14.881 -33.518 1.00 76.50 75 LYS A CA 1
ATOM 615 C C . LYS A 1 75 ? 17.679 -14.692 -34.964 1.00 76.50 75 LYS A C 1
ATOM 617 O O . LYS A 1 75 ? 18.511 -14.576 -35.859 1.00 76.50 75 LYS A O 1
ATOM 622 N N . ARG A 1 76 ? 16.360 -14.636 -35.195 1.00 78.06 76 ARG A N 1
ATOM 623 C CA . ARG A 1 76 ? 15.786 -14.355 -36.528 1.00 78.06 76 ARG A CA 1
ATOM 624 C C . ARG A 1 76 ? 16.122 -12.941 -36.994 1.00 78.06 76 ARG A C 1
ATOM 626 O O . ARG A 1 76 ? 16.588 -12.776 -38.112 1.00 78.06 76 ARG A O 1
ATOM 633 N N . ILE A 1 77 ? 15.992 -11.961 -36.104 1.00 77.62 77 ILE A N 1
ATOM 634 C CA . ILE A 1 77 ? 16.299 -10.555 -36.399 1.00 77.62 77 ILE A CA 1
ATOM 635 C C . ILE A 1 77 ? 17.777 -10.367 -36.764 1.00 77.62 77 ILE A C 1
ATOM 637 O O . ILE A 1 77 ? 18.093 -9.635 -37.696 1.00 77.62 77 ILE A O 1
ATOM 641 N N . VAL A 1 78 ? 18.695 -11.064 -36.087 1.00 76.56 78 VAL A N 1
ATOM 642 C CA . VAL A 1 78 ? 20.119 -11.045 -36.464 1.00 76.56 78 VAL A CA 1
ATOM 643 C C . VAL A 1 78 ? 20.308 -11.565 -37.894 1.00 76.56 78 VAL A C 1
ATOM 645 O O . VAL A 1 78 ? 20.927 -10.881 -38.706 1.00 76.56 78 VAL A O 1
ATOM 648 N N . GLN A 1 79 ? 19.709 -12.708 -38.239 1.00 78.62 79 GLN A N 1
ATOM 649 C CA . GLN A 1 79 ? 19.795 -13.280 -39.591 1.00 78.62 79 GLN A CA 1
ATOM 650 C C . GLN A 1 79 ? 19.165 -12.380 -40.664 1.00 78.62 79 GLN A C 1
ATOM 652 O O . GLN A 1 79 ? 19.683 -12.288 -41.774 1.00 78.62 79 GLN A O 1
ATOM 657 N N . GLU A 1 80 ? 18.055 -11.713 -40.352 1.00 75.56 80 GLU A N 1
ATOM 658 C CA . GLU A 1 80 ? 17.413 -10.741 -41.242 1.00 75.56 80 GLU A CA 1
ATOM 659 C C . GLU A 1 80 ? 18.296 -9.507 -41.437 1.00 75.56 80 GLU A C 1
ATOM 661 O O . GLU A 1 80 ? 18.551 -9.111 -42.573 1.00 75.56 80 GLU A O 1
ATOM 666 N N . SER A 1 81 ? 18.862 -8.960 -40.359 1.00 71.50 81 SER A N 1
ATOM 667 C CA . SER A 1 81 ? 19.778 -7.817 -40.435 1.00 71.50 81 SER A CA 1
ATOM 668 C C . SER A 1 81 ? 21.027 -8.120 -41.272 1.00 71.50 81 SER A C 1
ATOM 670 O O . SER A 1 81 ? 21.509 -7.262 -42.008 1.00 71.50 81 SER A O 1
ATOM 672 N N . GLU A 1 82 ? 21.531 -9.356 -41.235 1.00 75.88 82 GLU A N 1
ATOM 673 C CA . GLU A 1 82 ? 22.666 -9.789 -42.053 1.00 75.88 82 GLU A CA 1
ATOM 674 C C . GLU A 1 82 ? 22.341 -9.845 -43.552 1.00 75.88 82 GLU A C 1
ATOM 676 O O . GLU A 1 82 ? 23.240 -9.634 -44.369 1.00 75.88 82 GLU A O 1
ATOM 681 N N . ARG A 1 83 ? 21.078 -10.092 -43.922 1.00 76.31 83 ARG A N 1
ATOM 682 C CA . ARG A 1 83 ? 20.618 -10.110 -45.322 1.00 76.31 83 ARG A CA 1
ATOM 683 C C . ARG A 1 83 ? 20.405 -8.712 -45.890 1.00 76.31 83 ARG A C 1
ATOM 685 O O . ARG A 1 83 ? 20.513 -8.535 -47.097 1.00 76.31 83 ARG A O 1
ATOM 692 N N . LEU A 1 84 ? 20.122 -7.732 -45.036 1.00 75.56 84 LEU A N 1
ATOM 693 C CA . LEU A 1 84 ? 19.921 -6.351 -45.455 1.00 75.56 84 LEU A CA 1
ATOM 694 C C . LEU A 1 84 ? 21.261 -5.698 -45.826 1.00 75.56 84 LEU A C 1
ATOM 696 O O . LEU A 1 84 ? 22.192 -5.596 -45.015 1.00 75.56 84 LEU A O 1
ATOM 700 N N . GLU A 1 85 ? 21.349 -5.246 -47.076 1.00 73.44 85 GLU A N 1
ATOM 701 C CA . GLU A 1 85 ? 22.483 -4.484 -47.615 1.00 73.44 85 GLU A CA 1
ATOM 702 C C . GLU A 1 85 ? 22.146 -2.999 -47.815 1.00 73.44 85 GLU A C 1
ATOM 704 O O . GLU A 1 85 ? 23.053 -2.167 -47.928 1.00 73.44 85 GLU A O 1
ATOM 709 N N . ASP A 1 86 ? 20.857 -2.652 -47.792 1.00 82.06 86 ASP A N 1
ATOM 710 C CA . ASP A 1 86 ? 20.379 -1.297 -48.013 1.00 82.06 86 ASP A CA 1
ATOM 711 C C . ASP A 1 86 ? 20.476 -0.447 -46.744 1.00 82.06 86 ASP A C 1
ATOM 713 O O . ASP A 1 86 ? 19.853 -0.682 -45.707 1.00 82.06 86 ASP A O 1
ATOM 717 N N . ALA A 1 87 ? 21.298 0.600 -46.834 1.00 82.06 87 ALA A N 1
ATOM 718 C CA . ALA A 1 87 ? 21.598 1.475 -45.705 1.00 82.06 87 ALA A CA 1
ATOM 719 C C . ALA A 1 87 ? 20.391 2.312 -45.242 1.00 82.06 87 ALA A C 1
ATOM 721 O O . ALA A 1 87 ? 20.371 2.746 -44.090 1.00 82.06 87 ALA A O 1
ATOM 722 N N . ASN A 1 88 ? 19.418 2.560 -46.124 1.00 86.25 88 ASN A N 1
ATOM 723 C CA . ASN A 1 88 ? 18.210 3.316 -45.793 1.00 86.25 88 ASN A CA 1
ATOM 724 C C . ASN A 1 88 ? 17.225 2.457 -44.992 1.00 86.25 88 ASN A C 1
ATOM 726 O O . ASN A 1 88 ? 16.783 2.897 -43.936 1.00 86.25 88 ASN A O 1
ATOM 730 N N . GLU A 1 89 ? 16.989 1.212 -45.410 1.00 86.88 89 GLU A N 1
ATOM 731 C CA . GLU A 1 89 ? 16.109 0.271 -44.702 1.00 86.88 89 GLU A CA 1
ATOM 732 C C . GLU A 1 89 ? 16.631 -0.031 -43.290 1.00 86.88 89 GLU A C 1
ATOM 734 O O . GLU A 1 89 ? 15.897 0.050 -42.307 1.00 86.88 89 GLU A O 1
ATOM 739 N N . LEU A 1 90 ? 17.943 -0.261 -43.148 1.00 86.12 90 LEU A N 1
ATOM 740 C CA . LEU A 1 90 ? 18.581 -0.432 -41.835 1.00 86.12 90 LEU A CA 1
ATOM 741 C C . LEU A 1 90 ? 18.448 0.810 -40.941 1.00 86.12 90 LEU A C 1
ATOM 743 O O . LEU A 1 90 ? 18.423 0.694 -39.713 1.00 86.12 90 LEU A O 1
ATOM 747 N N . LYS A 1 91 ? 18.397 2.006 -41.538 1.00 89.75 91 LYS A N 1
ATOM 748 C CA . LYS A 1 91 ? 18.224 3.259 -40.799 1.00 89.75 91 LYS A CA 1
ATOM 749 C C . LYS A 1 91 ? 16.786 3.398 -40.309 1.00 89.75 91 LYS A C 1
ATOM 751 O O . LYS A 1 91 ? 16.599 3.721 -39.142 1.00 89.75 91 LYS A O 1
ATOM 756 N N . GLU A 1 92 ? 15.812 3.123 -41.170 1.00 91.94 92 GLU A N 1
ATOM 757 C CA . GLU A 1 92 ? 14.386 3.158 -40.836 1.00 91.94 92 GLU A CA 1
ATOM 758 C C . GLU A 1 92 ? 14.043 2.146 -39.743 1.00 91.94 92 GLU A C 1
ATOM 760 O O . GLU A 1 92 ? 13.436 2.520 -38.745 1.00 91.94 92 GLU A O 1
ATOM 765 N N . LEU A 1 93 ? 14.523 0.902 -39.854 1.00 89.88 93 LEU A N 1
ATOM 766 C CA . LEU A 1 93 ? 14.319 -0.129 -38.830 1.00 89.88 93 LEU A CA 1
ATOM 767 C C . LEU A 1 93 ? 14.949 0.264 -37.488 1.00 89.88 93 LEU A C 1
ATOM 769 O O . LEU A 1 93 ? 14.317 0.144 -36.438 1.00 89.88 93 LEU A O 1
ATOM 773 N N . ARG A 1 94 ? 16.180 0.790 -37.501 1.00 91.06 94 ARG A N 1
ATOM 774 C CA . ARG A 1 94 ? 16.828 1.304 -36.286 1.00 91.06 94 ARG A CA 1
ATOM 775 C C . ARG A 1 94 ? 16.015 2.439 -35.660 1.00 91.06 94 ARG A C 1
ATOM 777 O O . ARG A 1 94 ? 15.847 2.465 -34.443 1.00 91.06 94 ARG A O 1
ATOM 784 N N . ASP A 1 95 ? 15.565 3.391 -36.470 1.00 92.31 95 ASP A N 1
ATOM 785 C CA . ASP A 1 95 ? 14.833 4.561 -35.990 1.00 92.31 95 ASP A CA 1
ATOM 786 C C . ASP A 1 95 ? 13.453 4.157 -35.444 1.00 92.31 95 ASP A C 1
ATOM 788 O O . ASP A 1 95 ? 13.107 4.580 -34.345 1.00 92.31 95 ASP A O 1
ATOM 792 N N . ALA A 1 96 ? 12.760 3.209 -36.084 1.00 93.12 96 ALA A N 1
ATOM 793 C CA . ALA A 1 96 ? 11.518 2.625 -35.580 1.00 93.12 96 ALA A CA 1
ATOM 794 C C . ALA A 1 96 ? 11.691 1.952 -34.203 1.00 93.12 96 ALA A C 1
ATOM 796 O O . ALA A 1 96 ? 10.914 2.205 -33.281 1.00 93.12 96 ALA A O 1
ATOM 797 N N . HIS A 1 97 ? 12.739 1.140 -34.013 1.00 90.88 97 HIS A N 1
ATOM 798 C CA . HIS A 1 97 ? 13.018 0.528 -32.706 1.00 90.88 97 HIS A CA 1
ATOM 799 C C . HIS A 1 97 ? 13.483 1.551 -31.653 1.00 90.88 97 HIS A C 1
ATOM 801 O O . HIS A 1 97 ? 13.199 1.385 -30.463 1.00 90.88 97 HIS A O 1
ATOM 807 N N . ASN A 1 98 ? 14.157 2.632 -32.059 1.00 92.06 98 ASN A N 1
ATOM 808 C CA . ASN A 1 98 ? 14.506 3.739 -31.164 1.00 92.06 98 ASN A CA 1
ATOM 809 C C . ASN A 1 98 ? 13.274 4.533 -30.716 1.00 92.06 98 ASN A C 1
ATOM 811 O O . ASN A 1 98 ? 13.191 4.912 -29.547 1.00 92.06 98 ASN A O 1
ATOM 815 N N . ASP A 1 99 ? 12.317 4.768 -31.609 1.00 93.88 99 ASP A N 1
ATOM 816 C CA . ASP A 1 99 ? 11.062 5.431 -31.264 1.00 93.88 99 ASP A CA 1
ATOM 817 C C . ASP A 1 99 ? 10.220 4.545 -30.338 1.00 93.88 99 ASP A C 1
ATOM 819 O O . ASP A 1 99 ? 9.829 4.994 -29.260 1.00 93.88 99 ASP A O 1
ATOM 823 N N . GLY A 1 100 ? 10.114 3.242 -30.628 1.00 92.88 100 GLY A N 1
ATOM 824 C CA . GLY A 1 100 ? 9.509 2.279 -29.700 1.00 92.88 100 GLY A CA 1
ATOM 825 C C . GLY A 1 100 ? 10.204 2.239 -28.328 1.00 92.88 100 GLY A C 1
ATOM 826 O O . GLY A 1 100 ? 9.553 2.123 -27.290 1.00 92.88 100 GLY A O 1
ATOM 827 N N . THR A 1 101 ? 11.529 2.417 -28.287 1.00 93.19 101 THR A N 1
ATOM 828 C CA . THR A 1 101 ? 12.295 2.536 -27.033 1.00 93.19 101 THR A CA 1
ATOM 829 C C . THR A 1 101 ? 11.898 3.790 -26.246 1.00 93.19 101 THR A C 1
ATOM 831 O O . THR A 1 101 ? 11.754 3.723 -25.024 1.00 93.19 101 THR A O 1
ATOM 834 N N . ARG A 1 102 ? 11.695 4.936 -26.912 1.00 93.94 102 ARG A N 1
ATOM 835 C CA . ARG A 1 102 ? 11.239 6.180 -26.261 1.00 93.94 102 ARG A CA 1
ATOM 836 C C . ARG A 1 102 ? 9.843 6.016 -25.668 1.00 93.94 102 ARG A C 1
ATOM 838 O O . ARG A 1 102 ? 9.627 6.415 -24.522 1.00 93.94 102 ARG A O 1
ATOM 845 N N . ASP A 1 103 ? 8.936 5.379 -26.400 1.00 95.31 103 ASP A N 1
ATOM 846 C CA . ASP A 1 103 ? 7.572 5.125 -25.936 1.00 95.31 103 ASP A CA 1
ATOM 847 C C . ASP A 1 103 ? 7.548 4.211 -24.710 1.00 95.31 103 ASP A C 1
ATOM 849 O O . ASP A 1 103 ? 6.873 4.511 -23.724 1.00 95.31 103 ASP A O 1
ATOM 853 N N . LEU A 1 104 ? 8.346 3.139 -24.716 1.00 94.88 104 LEU A N 1
ATOM 854 C CA . LEU A 1 104 ? 8.495 2.252 -23.561 1.00 94.88 104 LEU A CA 1
ATOM 855 C C . LEU A 1 104 ? 9.081 2.979 -22.345 1.00 94.88 104 LEU A C 1
ATOM 857 O O . LEU A 1 104 ? 8.589 2.796 -21.233 1.00 94.88 104 LEU A O 1
ATOM 861 N N . ILE A 1 105 ? 10.077 3.855 -22.534 1.00 94.38 105 ILE A N 1
ATOM 862 C CA . ILE A 1 105 ? 10.616 4.689 -21.444 1.00 94.38 105 ILE A CA 1
ATOM 863 C C . ILE A 1 105 ? 9.519 5.579 -20.853 1.00 94.38 105 ILE A C 1
ATOM 865 O O . ILE A 1 105 ? 9.412 5.690 -19.631 1.00 94.38 105 ILE A O 1
ATOM 869 N N . ASN A 1 106 ? 8.697 6.203 -21.697 1.00 96.12 106 ASN A N 1
ATOM 870 C CA . ASN A 1 106 ? 7.601 7.053 -21.240 1.00 96.12 106 ASN A CA 1
ATOM 871 C C . ASN A 1 106 ? 6.541 6.249 -20.474 1.00 96.12 106 ASN A C 1
ATOM 873 O O . ASN A 1 106 ? 6.097 6.699 -19.420 1.00 96.12 106 ASN A O 1
ATOM 877 N N . LYS A 1 107 ? 6.185 5.046 -20.941 1.00 96.44 107 LYS A N 1
ATOM 878 C CA . LYS A 1 107 ? 5.274 4.139 -20.222 1.00 96.44 107 LYS A CA 1
ATOM 879 C C . LYS A 1 107 ? 5.836 3.722 -18.862 1.00 96.44 107 LYS A C 1
ATOM 881 O O . LYS A 1 107 ? 5.141 3.838 -17.863 1.00 96.44 107 LYS A O 1
ATOM 886 N N . ILE A 1 108 ? 7.112 3.335 -18.795 1.00 95.44 108 ILE A N 1
ATOM 887 C CA . ILE A 1 108 ? 7.774 2.976 -17.528 1.00 95.44 108 ILE A CA 1
ATOM 888 C C . ILE A 1 108 ? 7.757 4.150 -16.544 1.00 95.44 108 ILE A C 1
ATOM 890 O O . ILE A 1 108 ? 7.528 3.944 -15.355 1.00 95.44 108 ILE A O 1
ATOM 894 N N . LYS A 1 109 ? 7.989 5.381 -17.020 1.00 96.56 109 LYS A N 1
ATOM 895 C CA . LYS A 1 109 ? 7.905 6.581 -16.175 1.00 96.56 109 LYS A CA 1
ATOM 896 C C . LYS A 1 109 ? 6.495 6.799 -15.630 1.00 96.56 109 LYS A C 1
ATOM 898 O O . LYS A 1 109 ? 6.374 7.097 -14.449 1.00 96.56 109 LYS A O 1
ATOM 903 N N . LYS A 1 110 ? 5.458 6.632 -16.460 1.00 97.12 110 LYS A N 1
ATOM 904 C CA . LYS A 1 110 ? 4.053 6.734 -16.027 1.00 97.12 110 LYS A CA 1
ATOM 905 C C . LYS A 1 110 ? 3.730 5.713 -14.937 1.00 97.12 110 LYS A C 1
ATOM 907 O O . LYS A 1 110 ? 3.359 6.124 -13.846 1.00 97.12 110 LYS A O 1
ATOM 912 N N . ILE A 1 111 ? 4.039 4.436 -15.175 1.00 96.94 111 ILE A N 1
ATOM 913 C CA . ILE A 1 111 ? 3.849 3.373 -14.175 1.00 96.94 111 ILE A CA 1
ATOM 914 C C . ILE A 1 111 ? 4.642 3.668 -12.897 1.00 96.94 111 ILE A C 1
ATOM 916 O O . ILE A 1 111 ? 4.190 3.393 -11.795 1.00 96.94 111 ILE A O 1
ATOM 920 N N . GLN A 1 112 ? 5.837 4.253 -12.998 1.00 95.25 112 GLN A N 1
ATOM 921 C CA . GLN A 1 112 ? 6.605 4.606 -11.805 1.00 95.25 112 GLN A CA 1
ATOM 922 C C . GLN A 1 112 ? 5.960 5.730 -10.982 1.00 95.25 112 GLN A C 1
ATOM 924 O O . GLN A 1 112 ? 6.035 5.687 -9.755 1.00 95.25 112 GLN A O 1
ATOM 929 N N . ILE A 1 113 ? 5.330 6.707 -11.636 1.00 97.19 113 ILE A N 1
ATOM 930 C CA . ILE A 1 113 ? 4.542 7.742 -10.957 1.00 97.19 113 ILE A CA 1
ATOM 931 C C . ILE A 1 113 ? 3.309 7.106 -10.304 1.00 97.19 113 ILE A C 1
ATOM 933 O O . ILE A 1 113 ? 3.049 7.363 -9.135 1.00 97.19 113 ILE A O 1
ATOM 937 N N . GLU A 1 114 ? 2.606 6.223 -11.015 1.00 96.94 114 GLU A N 1
ATOM 938 C CA . GLU A 1 114 ? 1.445 5.486 -10.494 1.00 96.94 114 GLU A CA 1
ATOM 939 C C . GLU A 1 114 ? 1.812 4.648 -9.261 1.00 96.94 114 GLU A C 1
ATOM 941 O O . GLU A 1 114 ? 1.191 4.811 -8.215 1.00 96.94 114 GLU A O 1
ATOM 946 N N . ILE A 1 115 ? 2.900 3.867 -9.315 1.00 96.88 115 ILE A N 1
ATOM 947 C CA . ILE A 1 115 ? 3.423 3.118 -8.157 1.00 96.88 115 ILE A CA 1
ATOM 948 C C . ILE A 1 115 ? 3.688 4.051 -6.972 1.00 96.88 115 ILE A C 1
ATOM 950 O O . ILE A 1 115 ? 3.402 3.689 -5.833 1.00 96.88 115 ILE A O 1
ATOM 954 N N . SER A 1 116 ? 4.259 5.235 -7.213 1.00 96.81 116 SER A N 1
ATOM 955 C CA . SER A 1 116 ? 4.527 6.199 -6.143 1.00 96.81 116 SER A CA 1
ATOM 956 C C . SER A 1 116 ? 3.237 6.737 -5.525 1.00 96.81 116 SER A C 1
ATOM 958 O O . SER A 1 116 ? 3.166 6.885 -4.309 1.00 96.81 116 SER A O 1
ATOM 960 N N . ASN A 1 117 ? 2.221 7.008 -6.344 1.00 97.31 117 ASN A N 1
ATOM 961 C CA . ASN A 1 117 ? 0.934 7.518 -5.882 1.00 97.31 117 ASN A CA 1
ATOM 962 C C . ASN A 1 117 ? 0.187 6.473 -5.046 1.00 97.31 117 ASN A C 1
ATOM 964 O O . ASN A 1 117 ? -0.218 6.778 -3.926 1.00 97.31 117 ASN A O 1
ATOM 968 N N . VAL A 1 118 ? 0.075 5.236 -5.544 1.00 97.12 118 VAL A N 1
ATOM 969 C CA . VAL A 1 118 ? -0.585 4.137 -4.815 1.00 97.12 118 VAL A CA 1
ATOM 970 C C . VAL A 1 118 ? 0.189 3.797 -3.540 1.00 97.12 118 VAL A C 1
ATOM 972 O O . VAL A 1 118 ? -0.408 3.559 -2.494 1.00 97.12 118 VAL A O 1
ATOM 975 N N . ARG A 1 119 ? 1.528 3.865 -3.565 1.00 96.19 119 ARG A N 1
ATOM 976 C CA . ARG A 1 119 ? 2.350 3.713 -2.354 1.00 96.19 119 ARG A CA 1
ATOM 977 C C . ARG A 1 119 ? 2.024 4.770 -1.302 1.00 96.19 119 ARG A C 1
ATOM 979 O O . ARG A 1 119 ? 1.898 4.417 -0.134 1.00 96.19 119 ARG A O 1
ATOM 986 N N . ASN A 1 120 ? 1.902 6.037 -1.688 1.00 96.81 120 ASN A N 1
ATOM 987 C CA . ASN A 1 120 ? 1.571 7.102 -0.741 1.00 96.81 120 ASN A CA 1
ATOM 988 C C . ASN A 1 120 ? 0.173 6.891 -0.143 1.00 96.81 120 ASN A C 1
ATOM 990 O O . ASN A 1 120 ? 0.013 6.986 1.069 1.00 96.81 120 ASN A O 1
ATOM 994 N N . GLN A 1 121 ? -0.806 6.495 -0.960 1.00 96.31 121 GLN A N 1
ATOM 995 C CA . GLN A 1 121 ? -2.144 6.135 -0.475 1.00 96.31 121 GLN A CA 1
ATOM 996 C C . GLN A 1 121 ? -2.108 4.949 0.498 1.00 96.31 121 GLN A C 1
ATOM 998 O O . GLN A 1 121 ? -2.741 4.992 1.552 1.00 96.31 121 GLN A O 1
ATOM 1003 N N . ALA A 1 122 ? -1.322 3.913 0.195 1.00 96.62 122 ALA A N 1
ATOM 1004 C CA . ALA A 1 122 ? -1.137 2.774 1.088 1.00 96.62 122 ALA A CA 1
ATOM 1005 C C . ALA A 1 122 ? -0.522 3.197 2.435 1.00 96.62 122 ALA A C 1
ATOM 1007 O O . ALA A 1 122 ? -0.954 2.721 3.486 1.00 96.62 122 ALA A O 1
ATOM 1008 N N . LEU A 1 123 ? 0.455 4.111 2.430 1.00 96.19 123 LEU A N 1
ATOM 1009 C CA . LEU A 1 123 ? 1.025 4.666 3.662 1.00 96.19 123 LEU A CA 1
ATOM 1010 C C . LEU A 1 123 ? -0.024 5.439 4.469 1.00 96.19 123 LEU A C 1
ATOM 1012 O O . LEU A 1 123 ? -0.136 5.211 5.673 1.00 96.19 123 LEU A O 1
ATOM 1016 N N . ASP A 1 124 ? -0.838 6.270 3.818 1.00 96.50 124 ASP A N 1
ATOM 1017 C CA . ASP A 1 124 ? -1.917 7.009 4.480 1.00 96.50 124 ASP A CA 1
ATOM 1018 C C . ASP A 1 124 ? -2.943 6.063 5.125 1.00 96.50 124 ASP A C 1
ATOM 1020 O O . ASP A 1 124 ? -3.358 6.273 6.269 1.00 96.50 124 ASP A O 1
ATOM 1024 N N . TYR A 1 125 ? -3.341 4.992 4.428 1.00 96.94 125 TYR A N 1
ATOM 1025 C CA . TYR A 1 125 ? -4.254 3.984 4.976 1.00 96.94 125 TYR A CA 1
ATOM 1026 C C . TYR A 1 125 ? -3.636 3.212 6.140 1.00 96.94 125 TYR A C 1
ATOM 1028 O O . TYR A 1 125 ? -4.302 3.023 7.160 1.00 96.94 125 TYR A O 1
ATOM 1036 N N . ARG A 1 126 ? -2.353 2.841 6.046 1.00 95.56 126 ARG A N 1
ATOM 1037 C CA . ARG A 1 126 ? -1.621 2.214 7.153 1.00 95.56 126 ARG A CA 1
ATOM 1038 C C . ARG A 1 126 ? -1.583 3.127 8.379 1.00 95.56 126 ARG A C 1
ATOM 1040 O O . ARG A 1 126 ? -1.901 2.676 9.474 1.00 95.56 126 ARG A O 1
ATOM 1047 N N . MET A 1 127 ? -1.259 4.408 8.203 1.00 96.88 127 MET A N 1
ATOM 1048 C CA . MET A 1 127 ? -1.221 5.375 9.305 1.00 96.88 127 MET A CA 1
ATOM 1049 C C . MET A 1 127 ? -2.587 5.530 9.980 1.00 96.88 127 MET A C 1
ATOM 1051 O O . MET A 1 127 ? -2.660 5.519 11.209 1.00 96.88 127 MET A O 1
ATOM 1055 N N . LYS A 1 128 ? -3.671 5.637 9.201 1.00 96.25 128 LYS A N 1
ATOM 1056 C CA . LYS A 1 128 ? -5.040 5.725 9.739 1.00 96.25 128 LYS A CA 1
ATOM 1057 C C . LYS A 1 128 ? -5.440 4.461 10.495 1.00 96.25 128 LYS A C 1
ATOM 1059 O O . LYS A 1 128 ? -5.953 4.561 11.607 1.00 96.25 128 LYS A O 1
ATOM 1064 N N . ARG A 1 129 ? -5.150 3.281 9.938 1.00 96.38 129 ARG A N 1
ATOM 1065 C CA . ARG A 1 129 ? -5.354 1.989 10.609 1.00 96.38 129 ARG A CA 1
ATOM 1066 C C . ARG A 1 129 ? -4.606 1.938 11.941 1.00 96.38 129 ARG A C 1
ATOM 1068 O O . ARG A 1 129 ? -5.185 1.583 12.960 1.00 96.38 129 ARG A O 1
ATOM 1075 N N . ASP A 1 130 ? -3.335 2.329 11.958 1.00 95.31 130 ASP A N 1
ATOM 1076 C CA . ASP A 1 130 ? -2.505 2.271 13.164 1.00 95.31 130 ASP A CA 1
ATOM 1077 C C . ASP A 1 130 ? -2.983 3.267 14.238 1.00 95.31 130 ASP A C 1
ATOM 1079 O O . ASP A 1 130 ? -2.953 2.960 15.431 1.00 95.31 130 ASP A O 1
ATOM 1083 N N . GLN A 1 131 ? -3.485 4.439 13.833 1.00 95.88 131 GLN A N 1
ATOM 1084 C CA . GLN A 1 131 ? -4.137 5.395 14.735 1.00 95.88 131 GLN A CA 1
ATOM 1085 C C . GLN A 1 131 ? -5.428 4.826 15.337 1.00 95.88 131 GLN A C 1
ATOM 1087 O O . GLN A 1 131 ? -5.607 4.887 16.554 1.00 95.88 131 GLN A O 1
ATOM 1092 N N . LEU A 1 132 ? -6.297 4.228 14.518 1.00 95.12 132 LEU A N 1
ATOM 1093 C CA . LEU A 1 132 ? -7.531 3.596 14.990 1.00 95.12 132 LEU A CA 1
ATOM 1094 C C . LEU A 1 132 ? -7.243 2.396 15.892 1.00 95.12 132 LEU A C 1
ATOM 1096 O O . LEU A 1 132 ? -7.902 2.231 16.910 1.00 95.12 132 LEU A O 1
ATOM 1100 N N . ASN A 1 133 ? -6.216 1.598 15.596 1.00 94.56 133 ASN A N 1
ATOM 1101 C CA . ASN A 1 133 ? -5.803 0.491 16.458 1.00 94.56 133 ASN A CA 1
ATOM 1102 C C . ASN A 1 133 ? -5.345 0.975 17.837 1.00 94.56 133 ASN A C 1
ATOM 1104 O O . ASN A 1 133 ? -5.720 0.377 18.847 1.00 94.56 133 ASN A O 1
ATOM 1108 N N . LYS A 1 134 ? -4.599 2.084 17.904 1.00 95.88 134 LYS A N 1
ATOM 1109 C CA . LYS A 1 134 ? -4.253 2.725 19.183 1.00 95.88 134 LYS A CA 1
ATOM 1110 C C . LYS A 1 134 ? -5.505 3.185 19.931 1.00 95.88 134 LYS A C 1
ATOM 1112 O O . LYS A 1 134 ? -5.649 2.883 21.113 1.00 95.88 134 LYS A O 1
ATOM 1117 N N . GLN A 1 135 ? -6.454 3.822 19.244 1.00 94.81 135 GLN A N 1
ATOM 1118 C CA . GLN A 1 135 ? -7.732 4.214 19.849 1.00 94.81 135 GLN A CA 1
ATOM 1119 C C . GLN A 1 135 ? -8.523 3.001 20.356 1.00 94.81 135 GLN A C 1
ATOM 1121 O O . GLN A 1 135 ? -9.013 3.010 21.480 1.00 94.81 135 GLN A O 1
ATOM 1126 N N . VAL A 1 136 ? -8.588 1.917 19.583 1.00 95.38 136 VAL A N 1
ATOM 1127 C CA . VAL A 1 136 ? -9.227 0.654 19.976 1.00 95.38 136 VAL A CA 1
ATOM 1128 C C . VAL A 1 136 ? -8.573 0.076 21.233 1.00 95.38 136 VAL A C 1
ATOM 1130 O O . VAL A 1 136 ? -9.284 -0.384 22.126 1.00 95.38 136 VAL A O 1
ATOM 1133 N N . GLN A 1 137 ? -7.243 0.118 21.349 1.00 94.88 137 GLN A N 1
ATOM 1134 C CA . GLN A 1 137 ? -6.534 -0.313 22.559 1.00 94.88 137 GLN A CA 1
ATOM 1135 C C . GLN A 1 137 ? -6.894 0.558 23.772 1.00 94.88 137 GLN A C 1
ATOM 1137 O O . GLN A 1 137 ? -7.200 0.025 24.841 1.00 94.88 137 GLN A O 1
ATOM 1142 N N . GLU A 1 138 ? -6.934 1.881 23.610 1.00 95.31 138 GLU A N 1
ATOM 1143 C CA . GLU A 1 138 ? -7.342 2.806 24.672 1.00 95.31 138 GLU A CA 1
ATOM 1144 C C . GLU A 1 138 ? -8.799 2.587 25.105 1.00 95.31 138 GLU A C 1
ATOM 1146 O O . GLU A 1 138 ? -9.100 2.553 26.301 1.00 95.31 138 GLU A O 1
ATOM 1151 N N . ILE A 1 139 ? -9.712 2.395 24.149 1.00 94.06 139 ILE A N 1
ATOM 1152 C CA . ILE A 1 139 ? -11.129 2.115 24.405 1.00 94.06 139 ILE A CA 1
ATOM 1153 C C . ILE A 1 139 ? -11.282 0.763 25.112 1.00 94.06 139 ILE A C 1
ATOM 1155 O O . ILE A 1 139 ? -12.015 0.671 26.098 1.00 94.06 139 ILE A O 1
ATOM 1159 N N . LYS A 1 140 ? -10.543 -0.277 24.695 1.00 94.88 140 LYS A N 1
ATOM 1160 C CA . LYS A 1 140 ? -10.503 -1.575 25.395 1.00 94.88 140 LYS A CA 1
ATOM 1161 C C . LYS A 1 140 ? -10.012 -1.421 26.837 1.00 94.88 140 LYS A C 1
ATOM 1163 O O . LYS A 1 140 ? -10.628 -1.985 27.736 1.00 94.88 140 LYS A O 1
ATOM 1168 N N . ALA A 1 141 ? -8.980 -0.614 27.081 1.00 95.38 141 ALA A N 1
ATOM 1169 C CA . ALA A 1 141 ? -8.487 -0.341 28.432 1.00 95.38 141 ALA A CA 1
ATOM 1170 C C . ALA A 1 141 ? -9.492 0.453 29.294 1.00 95.38 141 ALA A C 1
ATOM 1172 O O . ALA A 1 141 ? -9.584 0.246 30.503 1.00 95.38 141 ALA A O 1
ATOM 1173 N N . LYS A 1 142 ? -10.275 1.363 28.699 1.00 94.19 142 LYS A N 1
ATOM 1174 C CA . LYS A 1 142 ? -11.391 2.032 29.397 1.00 94.19 142 LYS A CA 1
ATOM 1175 C C . LYS A 1 142 ? -12.516 1.046 29.710 1.00 94.19 142 LYS A C 1
ATOM 1177 O O . LYS A 1 142 ? -13.050 1.059 30.818 1.00 94.19 142 LYS A O 1
ATOM 1182 N N . LYS A 1 143 ? -12.837 0.160 28.763 1.00 93.56 143 LYS A N 1
ATOM 1183 C CA . LYS A 1 143 ? -13.840 -0.897 28.920 1.00 93.56 143 LYS A CA 1
ATOM 1184 C C . LYS A 1 143 ? -13.495 -1.833 30.075 1.00 93.56 143 LYS A C 1
ATOM 1186 O O . LYS A 1 143 ? -14.372 -2.101 30.890 1.00 93.56 143 LYS A O 1
ATOM 1191 N N . THR A 1 144 ? -12.252 -2.309 30.176 1.00 94.56 144 THR A N 1
ATOM 1192 C CA . THR A 1 144 ? -11.832 -3.198 31.276 1.00 94.56 144 THR A CA 1
ATOM 1193 C C . THR A 1 144 ? -11.991 -2.517 32.633 1.00 94.56 144 THR A C 1
ATOM 1195 O O . THR A 1 144 ? -12.666 -3.069 33.498 1.00 94.56 144 THR A O 1
ATOM 1198 N N . LYS A 1 145 ? -11.516 -1.272 32.778 1.00 94.38 145 LYS A N 1
ATOM 1199 C CA . LYS A 1 145 ? -11.697 -0.471 34.005 1.00 94.38 145 LYS A CA 1
ATOM 1200 C C . LYS A 1 145 ? -13.170 -0.280 34.378 1.00 94.38 145 LYS A C 1
ATOM 1202 O O . LYS A 1 145 ? -13.544 -0.400 35.539 1.00 94.38 145 LYS A O 1
ATOM 1207 N N . LEU A 1 146 ? -14.039 -0.006 33.404 1.00 93.25 146 LEU A N 1
ATOM 1208 C CA . LEU A 1 146 ? -15.477 0.142 33.658 1.00 93.25 146 LEU A CA 1
ATOM 1209 C C . LEU A 1 146 ? -16.155 -1.169 34.046 1.00 93.25 146 LEU A C 1
ATOM 1211 O O . LEU A 1 146 ? -17.057 -1.169 34.884 1.00 93.25 146 LEU A O 1
ATOM 1215 N N . VAL A 1 147 ? -15.726 -2.286 33.461 1.00 92.81 147 VAL A N 1
ATOM 1216 C CA . VAL A 1 147 ? -16.195 -3.617 33.856 1.00 92.81 147 VAL A CA 1
ATOM 1217 C C . VAL A 1 147 ? -15.763 -3.933 35.288 1.00 92.81 147 VAL A C 1
ATOM 1219 O O . VAL A 1 147 ? -16.588 -4.432 36.053 1.00 92.81 147 VAL A O 1
ATOM 1222 N N . GLU A 1 148 ? -14.533 -3.590 35.677 1.00 94.19 148 GLU A N 1
ATOM 1223 C CA . GLU A 1 148 ? -14.052 -3.691 37.061 1.00 94.19 148 GLU A CA 1
ATOM 1224 C C . GLU A 1 148 ? -14.926 -2.857 38.010 1.00 94.19 148 GLU A C 1
ATOM 1226 O O . GLU A 1 148 ? -15.537 -3.424 38.914 1.00 94.19 148 GLU A O 1
ATOM 1231 N N . PHE A 1 149 ? -15.135 -1.561 37.741 1.00 91.81 149 PHE A N 1
ATOM 1232 C CA . PHE A 1 149 ? -15.992 -0.701 38.578 1.00 91.81 149 PHE A CA 1
ATOM 1233 C C . PHE A 1 149 ? -17.443 -1.189 38.679 1.00 91.81 149 PHE A C 1
ATOM 1235 O O . PHE A 1 149 ? -18.090 -1.092 39.731 1.00 91.81 149 PHE A O 1
ATOM 1242 N N . LEU A 1 150 ? -17.978 -1.733 37.587 1.00 91.88 150 LEU A N 1
ATOM 1243 C CA . LEU A 1 150 ? -19.314 -2.312 37.551 1.00 91.88 150 LEU A CA 1
ATOM 1244 C C . LEU A 1 150 ? -19.389 -3.611 38.364 1.00 91.88 150 LEU A C 1
ATOM 1246 O O . LEU A 1 150 ? -20.394 -3.840 39.044 1.00 91.88 150 LEU A O 1
ATOM 1250 N N . ASN A 1 151 ? -18.355 -4.448 38.325 1.00 91.38 151 ASN A N 1
ATOM 1251 C CA . ASN A 1 151 ? -18.260 -5.653 39.144 1.00 91.38 151 ASN A CA 1
ATOM 1252 C C . ASN A 1 151 ? -18.086 -5.311 40.625 1.00 91.38 151 ASN A C 1
ATOM 1254 O O . ASN A 1 151 ? -18.786 -5.895 41.456 1.00 91.38 151 ASN A O 1
ATOM 1258 N N . ASP A 1 152 ? -17.272 -4.310 40.948 1.00 91.56 152 ASP A N 1
ATOM 1259 C CA . ASP A 1 152 ? -17.089 -3.807 42.307 1.00 91.56 152 ASP A CA 1
ATOM 1260 C C . ASP A 1 152 ? -18.405 -3.281 42.872 1.00 91.56 152 ASP A C 1
ATOM 1262 O O . ASP A 1 152 ? -18.842 -3.742 43.926 1.00 91.56 152 ASP A O 1
ATOM 1266 N N . SER A 1 153 ? -19.116 -2.434 42.121 1.00 89.12 153 SER A N 1
ATOM 1267 C CA . SER A 1 153 ? -20.433 -1.913 42.514 1.00 89.12 153 SER A CA 1
ATOM 1268 C C . SER A 1 153 ? -21.478 -3.023 42.668 1.00 89.12 153 SER A C 1
ATOM 1270 O O . SER A 1 153 ? -22.308 -2.990 43.574 1.00 89.12 153 SER A O 1
ATOM 1272 N N . ARG A 1 154 ? -21.451 -4.054 41.810 1.00 88.62 154 ARG A N 1
ATOM 1273 C CA . ARG A 1 154 ? -22.325 -5.232 41.957 1.00 88.62 154 ARG A CA 1
ATOM 1274 C C . ARG A 1 154 ? -21.977 -6.048 43.197 1.00 88.62 154 ARG A C 1
ATOM 1276 O O . ARG A 1 154 ? -22.886 -6.562 43.852 1.00 88.62 154 ARG A O 1
ATOM 1283 N N . SER A 1 155 ? -20.690 -6.198 43.498 1.00 89.31 155 SER A N 1
ATOM 1284 C CA . SER A 1 155 ? -20.209 -6.937 44.662 1.00 89.31 155 SER A CA 1
ATOM 1285 C C . SER A 1 155 ? -20.571 -6.208 45.956 1.00 89.31 155 SER A C 1
ATOM 1287 O O . SER A 1 155 ? -21.095 -6.842 46.872 1.00 89.31 155 SER A O 1
ATOM 1289 N N . ALA A 1 156 ? -20.406 -4.884 45.988 1.00 86.56 156 ALA A N 1
ATOM 1290 C CA . ALA A 1 156 ? -20.803 -4.016 47.085 1.00 86.56 156 ALA A CA 1
ATOM 1291 C C . ALA A 1 156 ? -22.321 -4.074 47.298 1.00 86.56 156 ALA A C 1
ATOM 1293 O O . ALA A 1 156 ? -22.761 -4.371 48.405 1.00 86.56 156 ALA A O 1
ATOM 1294 N N . LEU A 1 157 ? -23.117 -4.038 46.221 1.00 85.38 157 LEU A N 1
ATOM 1295 C CA . LEU A 1 157 ? -24.572 -4.186 46.318 1.00 85.38 157 LEU A CA 1
ATOM 1296 C C . LEU A 1 157 ? -24.980 -5.565 46.830 1.00 85.38 157 LEU A C 1
ATOM 1298 O O . LEU A 1 157 ? -25.968 -5.703 47.554 1.00 85.38 157 LEU A O 1
ATOM 1302 N N . LYS A 1 158 ? -24.252 -6.616 46.445 1.00 85.31 158 LYS A N 1
ATOM 1303 C CA . LYS A 1 158 ? -24.499 -7.976 46.932 1.00 85.31 158 LYS A CA 1
ATOM 1304 C C . LYS A 1 158 ? -24.154 -8.098 48.419 1.00 85.31 158 LYS A C 1
ATOM 1306 O O . LYS A 1 158 ? -24.963 -8.681 49.139 1.00 85.31 158 LYS A O 1
ATOM 1311 N N . LYS A 1 159 ? -23.032 -7.518 48.860 1.00 84.62 159 LYS A N 1
ATOM 1312 C CA . LYS A 1 159 ? -22.613 -7.445 50.270 1.00 84.62 159 LYS A CA 1
ATOM 1313 C C . LYS A 1 159 ? -23.603 -6.624 51.096 1.00 84.62 159 LYS A C 1
ATOM 1315 O O . LYS A 1 159 ? -24.213 -7.153 52.009 1.00 84.62 159 LYS A O 1
ATOM 1320 N N . ALA A 1 160 ? -23.938 -5.409 50.671 1.00 79.31 160 ALA A N 1
ATOM 1321 C CA . ALA A 1 160 ? -24.959 -4.587 51.317 1.00 79.31 160 ALA A CA 1
ATOM 1322 C C . ALA A 1 160 ? -26.320 -5.308 51.408 1.00 79.31 160 ALA A C 1
ATOM 1324 O O . ALA A 1 160 ? -27.015 -5.211 52.417 1.00 79.31 160 ALA A O 1
ATOM 1325 N N . LYS A 1 161 ? -26.710 -6.089 50.385 1.00 78.75 161 LYS A N 1
ATOM 1326 C CA . LYS A 1 161 ? -27.909 -6.951 50.440 1.00 78.75 161 LYS A CA 1
ATOM 1327 C C . LYS A 1 161 ? -27.778 -8.101 51.441 1.00 78.75 161 LYS A C 1
ATOM 1329 O O . LYS A 1 161 ? -28.786 -8.435 52.067 1.00 78.75 161 LYS A O 1
ATOM 1334 N N . SER A 1 162 ? -26.627 -8.768 51.534 1.00 78.81 162 SER A N 1
ATOM 1335 C CA . SER A 1 162 ? -26.416 -9.855 52.501 1.00 78.81 162 SER A CA 1
ATOM 1336 C C . SER A 1 162 ? -26.352 -9.326 53.925 1.00 78.81 162 SER A C 1
ATOM 1338 O O . SER A 1 162 ? -27.034 -9.868 54.789 1.00 78.81 162 SER A O 1
ATOM 1340 N N . ASP A 1 163 ? -25.635 -8.230 54.136 1.00 76.94 163 ASP A N 1
ATOM 1341 C CA . ASP A 1 163 ? -25.414 -7.609 55.439 1.00 76.94 163 ASP A CA 1
ATOM 1342 C C . ASP A 1 163 ? -26.722 -7.023 55.964 1.00 76.94 163 ASP A C 1
ATOM 1344 O O . ASP A 1 163 ? -27.104 -7.281 57.104 1.00 76.94 163 ASP A O 1
ATOM 1348 N N . ALA A 1 164 ? -27.503 -6.366 55.096 1.00 71.00 164 ALA A N 1
ATOM 1349 C CA . ALA A 1 164 ? -28.867 -5.983 55.432 1.00 71.00 164 ALA A CA 1
ATOM 1350 C C . ALA A 1 164 ? -29.705 -7.215 55.802 1.00 71.00 164 ALA A C 1
ATOM 1352 O O . ALA A 1 164 ? -30.375 -7.201 56.820 1.00 71.00 164 ALA A O 1
ATOM 1353 N N . LYS A 1 165 ? -29.659 -8.321 55.047 1.00 68.69 165 LYS A N 1
ATOM 1354 C CA . LYS A 1 165 ? -30.439 -9.531 55.384 1.00 68.69 165 LYS A CA 1
ATOM 1355 C C . LYS A 1 165 ? -30.027 -10.197 56.703 1.00 68.69 165 LYS A C 1
ATOM 1357 O O . LYS A 1 165 ? -30.879 -10.853 57.304 1.00 68.69 165 LYS A O 1
ATOM 1362 N N . GLN A 1 166 ? -28.758 -10.104 57.095 1.00 70.38 166 GLN A N 1
ATOM 1363 C CA . GLN A 1 166 ? -28.218 -10.734 58.303 1.00 70.38 166 GLN A CA 1
ATOM 1364 C C . GLN A 1 166 ? -28.300 -9.827 59.540 1.00 70.38 166 GLN A C 1
ATOM 1366 O O . GLN A 1 166 ? -28.398 -10.345 60.650 1.00 70.38 166 GLN A O 1
ATOM 1371 N N . SER A 1 167 ? -28.329 -8.503 59.363 1.00 66.31 167 SER A N 1
ATOM 1372 C CA . SER A 1 167 ? -28.496 -7.533 60.450 1.00 66.31 167 SER A CA 1
ATOM 1373 C C . SER A 1 167 ? -29.865 -7.674 61.148 1.00 66.31 167 SER A C 1
ATOM 1375 O O . SER A 1 167 ? -30.877 -7.927 60.477 1.00 66.31 167 SER A O 1
ATOM 1377 N N . PRO A 1 168 ? -29.945 -7.465 62.481 1.00 61.56 168 PRO A N 1
ATOM 1378 C CA . PRO A 1 168 ? -31.214 -7.431 63.217 1.00 61.56 168 PRO A CA 1
ATOM 1379 C C . PRO A 1 168 ? -32.204 -6.404 62.642 1.00 61.56 168 PRO A C 1
ATOM 1381 O O . PRO A 1 168 ? -33.407 -6.672 62.585 1.00 61.56 168 PRO A O 1
ATOM 1384 N N . GLU A 1 169 ? -31.713 -5.278 62.113 1.00 61.38 169 GLU A N 1
ATOM 1385 C CA . GLU A 1 169 ? -32.542 -4.275 61.432 1.00 61.38 169 GLU A CA 1
ATOM 1386 C C . GLU A 1 169 ? -33.159 -4.798 60.136 1.00 61.38 169 GLU A C 1
ATOM 1388 O O . GLU A 1 169 ? -34.302 -4.470 59.828 1.00 61.38 169 GLU A O 1
ATOM 1393 N N . GLY A 1 170 ? -32.471 -5.653 59.375 1.00 59.66 170 GLY A N 1
ATOM 1394 C CA . GLY A 1 170 ? -33.051 -6.193 58.147 1.00 59.66 170 GLY A CA 1
ATOM 1395 C C . GLY A 1 170 ? -33.936 -7.423 58.347 1.00 59.66 170 GLY A C 1
ATOM 1396 O O . GLY A 1 170 ? -34.842 -7.670 57.544 1.00 59.66 170 GLY A O 1
ATOM 1397 N N . GLN A 1 171 ? -33.760 -8.161 59.448 1.00 64.62 171 GLN A N 1
ATOM 1398 C CA . GLN A 1 171 ? -34.776 -9.115 59.902 1.00 64.62 171 GLN A CA 1
ATOM 1399 C C . GLN A 1 171 ? -36.060 -8.392 60.328 1.00 64.62 171 GLN A C 1
ATOM 1401 O O . GLN A 1 171 ? -37.154 -8.818 59.945 1.00 64.62 171 GLN A O 1
ATOM 1406 N N . ASN A 1 172 ? -35.932 -7.266 61.039 1.00 63.81 172 ASN A N 1
ATOM 1407 C CA . ASN A 1 172 ? -37.058 -6.385 61.343 1.00 63.81 172 ASN A CA 1
ATOM 1408 C C . ASN A 1 172 ? -37.659 -5.778 60.068 1.00 63.81 172 ASN A C 1
ATOM 1410 O O . ASN A 1 172 ? -38.864 -5.878 59.881 1.00 63.81 172 ASN A O 1
ATOM 1414 N N . SER A 1 173 ? -36.853 -5.297 59.120 1.00 63.97 173 SER A N 1
ATOM 1415 C CA . SER A 1 173 ? -37.303 -4.802 57.808 1.00 63.97 173 SER A CA 1
ATOM 1416 C C . SER A 1 173 ? -38.156 -5.817 57.039 1.00 63.97 173 SER 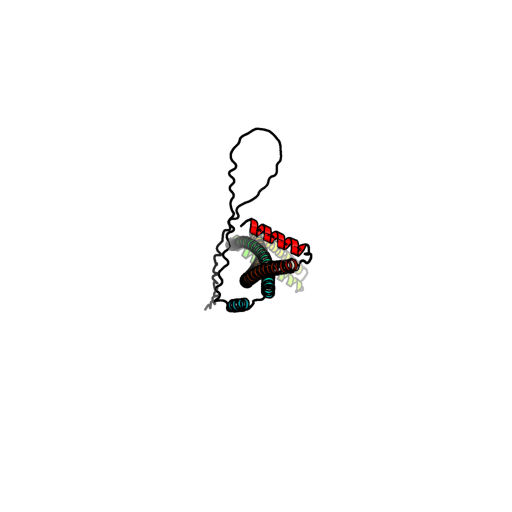A C 1
ATOM 1418 O O . SER A 1 173 ? -39.176 -5.445 56.456 1.00 63.97 173 SER A O 1
ATOM 1420 N N . ARG A 1 174 ? -37.795 -7.111 57.048 1.00 66.94 174 ARG A N 1
ATOM 1421 C CA . ARG A 1 174 ? -38.611 -8.179 56.435 1.00 66.94 174 ARG A CA 1
ATOM 1422 C C . ARG A 1 174 ? -39.945 -8.372 57.144 1.00 66.94 174 ARG A C 1
ATOM 1424 O O . ARG A 1 174 ? -40.960 -8.538 56.470 1.00 66.94 174 ARG A O 1
ATOM 1431 N N . LYS A 1 175 ? -39.946 -8.363 58.479 1.00 69.56 175 LYS A N 1
ATOM 1432 C CA . LYS A 1 175 ? -41.175 -8.461 59.281 1.00 69.56 175 LYS A CA 1
ATOM 1433 C C . LYS A 1 175 ? -42.082 -7.255 59.034 1.00 69.56 175 LYS A C 1
ATOM 1435 O O . LYS A 1 175 ? -43.255 -7.448 58.731 1.00 69.56 175 LYS A O 1
ATOM 1440 N N . VAL A 1 176 ? -41.512 -6.051 59.037 1.00 71.94 176 VAL A N 1
ATOM 1441 C CA . VAL A 1 176 ? -42.186 -4.788 58.709 1.00 71.94 176 VAL A CA 1
ATOM 1442 C C . VAL A 1 176 ? -42.696 -4.808 57.265 1.00 71.94 176 VAL A C 1
ATOM 1444 O O . VAL A 1 176 ? -43.827 -4.429 57.005 1.00 71.94 176 VAL A O 1
ATOM 1447 N N . GLY A 1 177 ? -41.928 -5.335 56.309 1.00 70.50 177 GLY A N 1
ATOM 1448 C CA . GLY A 1 177 ? -42.353 -5.483 54.913 1.00 70.50 177 GLY A CA 1
ATOM 1449 C C . GLY A 1 177 ? -43.537 -6.441 54.747 1.00 70.50 177 GLY A C 1
ATOM 1450 O O . GLY A 1 177 ? -44.478 -6.149 54.010 1.00 70.50 177 GLY A O 1
ATOM 1451 N N . ALA A 1 178 ? -43.534 -7.560 55.475 1.00 77.12 178 ALA A N 1
ATOM 1452 C CA . ALA A 1 178 ? -44.664 -8.483 55.523 1.00 77.12 178 ALA A CA 1
ATOM 1453 C C . ALA A 1 178 ? -45.889 -7.864 56.223 1.00 77.12 178 ALA A C 1
ATOM 1455 O O . ALA A 1 178 ? -47.017 -8.111 55.797 1.00 77.12 178 ALA A O 1
ATOM 1456 N N . GLN A 1 179 ? -45.686 -7.042 57.258 1.00 79.19 179 GLN A N 1
ATOM 1457 C CA . GLN A 1 179 ? -46.749 -6.279 57.922 1.00 79.19 179 GLN A CA 1
ATOM 1458 C C . GLN A 1 179 ? -47.353 -5.216 56.998 1.00 79.19 179 GLN A C 1
ATOM 1460 O O . GLN A 1 179 ? -48.571 -5.177 56.875 1.00 79.19 179 GLN A O 1
ATOM 1465 N N . ILE A 1 180 ? -46.540 -4.450 56.261 1.00 81.62 180 ILE A N 1
ATOM 1466 C CA . ILE A 1 180 ? -47.010 -3.504 55.233 1.00 81.62 180 ILE A CA 1
ATOM 1467 C C . ILE A 1 180 ? -47.875 -4.233 54.195 1.00 81.62 180 ILE A C 1
ATOM 1469 O O . ILE A 1 180 ? -48.948 -3.756 53.836 1.00 81.62 180 ILE A O 1
ATOM 1473 N N . GLY A 1 181 ? -47.446 -5.416 53.741 1.00 82.06 181 GLY A N 1
ATOM 1474 C CA . GLY A 1 181 ? -48.224 -6.236 52.809 1.00 82.06 181 GLY A CA 1
ATOM 1475 C C . GLY A 1 181 ? -49.569 -6.708 53.378 1.00 82.06 181 GLY A C 1
ATOM 1476 O O . GLY A 1 181 ? -50.549 -6.759 52.641 1.00 82.06 181 GLY A O 1
ATOM 1477 N N . LYS A 1 182 ? -49.637 -7.029 54.677 1.00 85.44 182 LYS A N 1
ATOM 1478 C CA . LYS A 1 182 ? -50.889 -7.397 55.363 1.00 85.44 182 LYS A CA 1
ATOM 1479 C C . LYS A 1 182 ? -51.817 -6.197 55.560 1.00 85.44 182 LYS A C 1
ATOM 1481 O O . LYS A 1 182 ? -53.011 -6.336 55.330 1.00 85.44 182 LYS A O 1
ATOM 1486 N N . ILE A 1 183 ? -51.274 -5.041 55.946 1.00 85.50 183 ILE A N 1
ATOM 1487 C CA . ILE A 1 183 ? -52.039 -3.801 56.147 1.00 85.50 183 ILE A CA 1
ATOM 1488 C C . ILE A 1 183 ? -52.640 -3.326 54.821 1.00 85.50 183 ILE A C 1
ATOM 1490 O O . ILE A 1 183 ? -53.826 -3.039 54.782 1.00 85.50 183 ILE A O 1
ATOM 1494 N N . ARG A 1 184 ? -51.881 -3.362 53.713 1.00 86.25 184 ARG A N 1
ATOM 1495 C CA . ARG A 1 184 ? -52.403 -3.029 52.372 1.00 86.25 184 ARG A CA 1
ATOM 1496 C C . ARG A 1 184 ? -53.593 -3.887 51.961 1.00 86.25 184 ARG A C 1
ATOM 1498 O O . ARG A 1 184 ? -54.603 -3.347 51.549 1.00 86.25 184 ARG A O 1
ATOM 1505 N N . ARG A 1 185 ? -53.488 -5.210 52.120 1.00 89.19 185 ARG A N 1
ATOM 1506 C CA . ARG A 1 185 ? -54.601 -6.124 51.811 1.00 89.19 185 ARG A CA 1
ATOM 1507 C C . ARG A 1 185 ? -55.813 -5.884 52.708 1.00 89.19 185 ARG A C 1
ATOM 1509 O O . ARG A 1 185 ? -56.926 -6.171 52.295 1.00 89.19 185 ARG A O 1
ATOM 1516 N N . LYS A 1 186 ? -55.595 -5.424 53.945 1.00 87.81 186 LYS A N 1
ATOM 1517 C CA . LYS A 1 186 ? -56.675 -5.113 54.883 1.00 87.81 186 LYS A CA 1
ATOM 1518 C C . LYS A 1 186 ? -57.365 -3.792 54.537 1.00 87.81 186 LYS A C 1
ATOM 1520 O O . LYS A 1 186 ? -58.581 -3.756 54.600 1.00 87.81 186 LYS A O 1
ATOM 1525 N N . ILE A 1 187 ? -56.615 -2.771 54.119 1.00 87.12 187 ILE A N 1
ATOM 1526 C CA . ILE A 1 187 ? -57.171 -1.528 53.562 1.00 87.12 187 ILE A CA 1
ATOM 1527 C C . ILE A 1 187 ? -57.995 -1.848 52.311 1.00 87.12 187 ILE A C 1
ATOM 1529 O O . ILE A 1 187 ? -59.182 -1.570 52.295 1.00 87.12 187 ILE A O 1
ATOM 1533 N N . GLU A 1 188 ? -57.419 -2.571 51.347 1.00 89.31 188 GLU A N 1
ATOM 1534 C CA . GLU A 1 188 ? -58.099 -2.964 50.101 1.00 89.31 188 GLU A CA 1
ATOM 1535 C C . GLU A 1 188 ? -59.368 -3.800 50.359 1.00 89.31 188 GLU A C 1
ATOM 1537 O O . GLU A 1 188 ? -60.359 -3.694 49.641 1.00 89.31 188 GLU A O 1
ATOM 1542 N N . PHE A 1 189 ? -59.368 -4.631 51.407 1.00 90.12 189 PHE A N 1
ATOM 1543 C CA . PHE A 1 189 ? -60.555 -5.375 51.831 1.00 90.12 189 PHE A CA 1
ATOM 1544 C C . PHE A 1 189 ? -61.640 -4.465 52.423 1.00 90.12 189 PHE A C 1
ATOM 1546 O O . PHE A 1 189 ? -62.805 -4.641 52.085 1.00 90.12 189 PHE A O 1
ATOM 1553 N N . LEU A 1 190 ? -61.270 -3.513 53.286 1.00 86.31 190 LEU A N 1
ATOM 1554 C CA . LEU A 1 190 ? -62.202 -2.571 53.917 1.00 86.31 190 LEU A CA 1
ATOM 1555 C C . LEU A 1 190 ? -62.769 -1.560 52.905 1.00 86.31 190 LEU A C 1
ATOM 1557 O O . LEU A 1 190 ? -63.961 -1.279 52.935 1.00 86.31 190 LEU A O 1
ATOM 1561 N N . GLU A 1 191 ? -61.952 -1.085 51.964 1.00 87.00 191 GLU A N 1
ATOM 1562 C CA . GLU A 1 191 ? -62.385 -0.254 50.831 1.00 87.00 191 GLU A CA 1
ATOM 1563 C C . GLU A 1 191 ? -63.403 -1.006 49.970 1.00 87.00 191 GLU A C 1
ATOM 1565 O O . GLU A 1 191 ? -64.496 -0.513 49.705 1.00 87.00 191 GLU A O 1
ATOM 1570 N N . LYS A 1 192 ? -63.092 -2.258 49.613 1.00 87.75 192 LYS A N 1
ATOM 1571 C CA . LYS A 1 192 ? -64.013 -3.112 48.859 1.00 87.75 192 LYS A CA 1
ATOM 1572 C C . LYS A 1 192 ? -65.306 -3.394 49.625 1.00 87.75 192 LYS A C 1
ATOM 1574 O O . LYS A 1 192 ? -66.357 -3.540 49.006 1.00 87.75 192 LYS A O 1
ATOM 1579 N N . GLN A 1 193 ? -65.239 -3.495 50.951 1.00 84.25 193 GLN A N 1
ATOM 1580 C CA . GLN A 1 193 ? -66.406 -3.698 51.802 1.00 84.25 193 GLN A CA 1
ATOM 1581 C C . GLN A 1 193 ? -67.345 -2.481 51.766 1.00 84.25 193 GLN A C 1
ATOM 1583 O O . GLN A 1 193 ? -68.546 -2.667 51.608 1.00 84.25 193 GLN A O 1
ATOM 1588 N N . ILE A 1 194 ? -66.802 -1.259 51.805 1.00 81.12 194 ILE A N 1
ATOM 1589 C CA . ILE A 1 194 ? -67.576 -0.020 51.607 1.00 81.12 194 ILE A CA 1
ATOM 1590 C C . ILE A 1 194 ? -68.194 0.030 50.199 1.00 81.12 194 ILE A C 1
ATOM 1592 O O . ILE A 1 194 ? -69.346 0.414 50.045 1.00 81.12 194 ILE A O 1
ATOM 1596 N N . GLU A 1 195 ? -67.457 -0.381 49.162 1.00 81.88 195 GLU A N 1
ATOM 1597 C CA . GLU A 1 195 ? -67.943 -0.332 47.773 1.00 81.88 195 GLU A CA 1
ATOM 1598 C C . GLU A 1 195 ? -69.043 -1.357 47.446 1.00 81.88 195 GLU A C 1
ATOM 1600 O O . GLU A 1 195 ? -69.790 -1.161 46.486 1.00 81.88 195 GLU A O 1
ATOM 1605 N N . THR A 1 196 ? -69.111 -2.481 48.170 1.00 83.88 196 THR A N 1
ATOM 1606 C CA . THR A 1 196 ? -69.966 -3.627 47.797 1.00 83.88 196 THR A CA 1
ATOM 1607 C C . THR A 1 196 ? -71.079 -3.965 48.786 1.00 83.88 196 THR A C 1
ATOM 1609 O O . THR A 1 196 ? -71.992 -4.699 48.405 1.00 83.88 196 THR A O 1
ATOM 1612 N N . GLU A 1 197 ? -71.045 -3.449 50.018 1.00 77.56 197 GLU A N 1
ATOM 1613 C CA . GLU A 1 197 ? -72.067 -3.704 51.041 1.00 77.56 197 GLU A CA 1
ATOM 1614 C C . GLU A 1 197 ? -72.889 -2.439 51.350 1.00 77.56 197 GLU A C 1
ATOM 1616 O O . GLU A 1 197 ? -72.334 -1.368 51.581 1.00 77.56 197 GLU A O 1
ATOM 1621 N N . ASP A 1 198 ? -74.222 -2.568 51.423 1.00 70.88 198 ASP A N 1
ATOM 1622 C CA . ASP A 1 198 ? -75.123 -1.492 51.866 1.00 70.88 198 ASP A CA 1
ATOM 1623 C C . ASP A 1 198 ? -75.012 -1.312 53.395 1.00 70.88 198 ASP A C 1
ATOM 1625 O O . ASP A 1 198 ? -75.736 -1.933 54.184 1.00 70.88 198 ASP A O 1
ATOM 1629 N N . LEU A 1 199 ? -74.046 -0.500 53.826 1.00 74.44 199 LEU A N 1
ATOM 1630 C CA . LEU A 1 199 ? -73.739 -0.223 55.230 1.00 74.44 199 LEU A CA 1
ATOM 1631 C C . LEU A 1 199 ? -74.504 1.006 55.754 1.00 74.44 199 LEU A C 1
ATOM 1633 O O . LEU A 1 199 ? -74.850 1.927 55.023 1.00 74.44 199 LEU A O 1
ATOM 1637 N N . ASP A 1 200 ? -74.773 1.013 57.061 1.00 78.06 200 ASP A N 1
ATOM 1638 C CA . ASP A 1 200 ? -75.327 2.177 57.761 1.00 78.06 200 ASP A CA 1
ATOM 1639 C C . ASP A 1 200 ? -74.247 3.262 57.911 1.00 78.06 200 ASP A C 1
ATOM 1641 O O . ASP A 1 200 ? -73.080 2.935 58.138 1.00 78.06 200 ASP A O 1
ATOM 1645 N N . ILE A 1 201 ? -74.634 4.541 57.863 1.00 78.00 201 ILE A N 1
ATOM 1646 C CA . ILE A 1 201 ? -73.723 5.706 57.863 1.00 78.00 201 ILE A CA 1
ATOM 1647 C C . ILE A 1 201 ? -72.761 5.662 59.061 1.00 78.00 201 ILE A C 1
ATOM 1649 O O . ILE A 1 201 ? -71.608 6.086 58.979 1.00 78.00 201 ILE A O 1
ATOM 1653 N N . HIS A 1 202 ? -73.212 5.130 60.197 1.00 78.62 202 HIS A N 1
ATOM 1654 C CA . HIS A 1 202 ? -72.358 4.946 61.368 1.00 78.62 202 HIS A CA 1
ATOM 1655 C C . HIS A 1 202 ? -71.260 3.896 61.156 1.00 78.62 202 HIS A C 1
ATOM 1657 O O . HIS A 1 202 ? -70.118 4.139 61.532 1.00 78.62 202 HIS A O 1
ATOM 1663 N N . LYS A 1 203 ? -71.578 2.767 60.515 1.00 77.25 203 LYS A N 1
ATOM 1664 C CA . LYS A 1 203 ? -70.617 1.688 60.236 1.00 77.25 203 LYS A CA 1
ATOM 1665 C C . LYS A 1 203 ? -69.647 2.066 59.124 1.00 77.25 203 LYS A C 1
ATOM 1667 O O . LYS A 1 203 ? -68.484 1.690 59.175 1.00 77.25 203 LYS A O 1
ATOM 1672 N N . GLU A 1 204 ? -70.113 2.836 58.148 1.00 77.50 204 GLU A N 1
ATOM 1673 C CA . GLU A 1 204 ? -69.267 3.386 57.092 1.00 77.50 204 GLU A CA 1
ATOM 1674 C C . GLU A 1 204 ? -68.211 4.336 57.678 1.00 77.50 204 GLU A C 1
ATOM 1676 O O . GLU A 1 204 ? -67.022 4.162 57.426 1.00 77.50 204 GLU A O 1
ATOM 1681 N N . ASN A 1 205 ? -68.615 5.255 58.564 1.00 82.50 205 ASN A N 1
ATOM 1682 C CA . ASN A 1 205 ? -67.677 6.138 59.266 1.00 82.50 205 ASN A CA 1
ATOM 1683 C C . ASN A 1 205 ? -66.684 5.368 60.158 1.00 82.50 205 ASN A C 1
ATOM 1685 O O . ASN A 1 205 ? -65.516 5.740 60.226 1.00 82.50 205 ASN A O 1
ATOM 1689 N N . GLU A 1 206 ? -67.107 4.275 60.805 1.00 84.25 206 GLU A N 1
ATOM 1690 C CA . GLU A 1 206 ? -66.206 3.412 61.587 1.00 84.25 206 GLU A CA 1
ATOM 1691 C C . GLU A 1 206 ? -65.152 2.718 60.708 1.00 84.25 206 GLU A C 1
ATOM 1693 O O . GLU A 1 206 ? -63.978 2.665 61.081 1.00 84.25 206 GLU A O 1
ATOM 1698 N N . ILE A 1 207 ? -65.541 2.223 59.528 1.00 82.44 207 ILE A N 1
ATOM 1699 C CA . ILE A 1 207 ? -64.613 1.588 58.582 1.00 82.44 207 ILE A CA 1
ATOM 1700 C C . ILE A 1 207 ? -63.654 2.627 57.988 1.00 82.44 207 ILE A C 1
ATOM 1702 O O . ILE A 1 207 ? -62.457 2.356 57.878 1.00 82.44 207 ILE A O 1
ATOM 1706 N N . VAL A 1 208 ? -64.139 3.829 57.666 1.00 84.38 208 VAL A N 1
ATOM 1707 C CA . VAL A 1 208 ? -63.301 4.947 57.202 1.00 84.38 208 VAL A CA 1
ATOM 1708 C C . VAL A 1 208 ? -62.279 5.345 58.273 1.00 84.38 208 VAL A C 1
ATOM 1710 O O . VAL A 1 208 ? -61.094 5.468 57.967 1.00 84.38 208 VAL A O 1
ATOM 1713 N N . ASP A 1 209 ? -62.682 5.438 59.543 1.00 86.31 209 ASP A N 1
ATOM 1714 C CA . ASP A 1 209 ? -61.767 5.701 60.661 1.00 86.31 209 ASP A CA 1
ATOM 1715 C C . ASP A 1 209 ? -60.717 4.587 60.847 1.00 86.31 209 ASP A C 1
ATOM 1717 O O . ASP A 1 209 ? -59.588 4.843 61.285 1.00 86.31 209 ASP A O 1
ATOM 1721 N N . GLU A 1 210 ? -61.071 3.330 60.560 1.00 85.19 210 GLU A N 1
ATOM 1722 C CA . GLU A 1 210 ? -60.131 2.205 60.563 1.00 85.19 210 GLU A CA 1
ATOM 1723 C C . GLU A 1 210 ? -59.148 2.259 59.391 1.00 85.19 210 GLU A C 1
ATOM 1725 O O . GLU A 1 210 ? -57.956 2.008 59.598 1.00 85.19 210 GLU A O 1
ATOM 1730 N N . ILE A 1 211 ? -59.607 2.628 58.193 1.00 84.62 211 ILE A N 1
ATOM 1731 C CA . ILE A 1 211 ? -58.751 2.855 57.022 1.00 84.62 211 ILE A CA 1
ATOM 1732 C C . ILE A 1 211 ? -57.757 3.977 57.326 1.00 84.62 211 ILE A C 1
ATOM 1734 O O . ILE A 1 211 ? -56.553 3.756 57.212 1.00 84.62 211 ILE A O 1
ATOM 1738 N N . ASP A 1 212 ? -58.218 5.113 57.848 1.00 87.31 212 ASP A N 1
ATOM 1739 C CA . ASP A 1 212 ? -57.382 6.254 58.235 1.00 87.31 212 ASP A CA 1
ATOM 1740 C C . ASP A 1 212 ? -56.274 5.864 59.229 1.00 87.31 212 ASP A C 1
ATOM 1742 O O . ASP A 1 212 ? -55.114 6.278 59.115 1.00 87.31 212 ASP A O 1
ATOM 1746 N N . LYS A 1 213 ? -56.606 5.035 60.227 1.00 87.69 213 LYS A N 1
ATOM 1747 C CA . LYS A 1 213 ? -55.626 4.509 61.192 1.00 87.69 213 LYS A CA 1
ATOM 1748 C C . LYS A 1 213 ? -54.633 3.572 60.507 1.00 87.69 213 LYS A C 1
ATOM 1750 O O . LYS A 1 213 ? -53.426 3.686 60.736 1.00 87.69 213 LYS A O 1
ATOM 1755 N N . LEU A 1 214 ? -55.109 2.661 59.660 1.00 86.06 214 LEU A N 1
ATOM 1756 C CA . LEU A 1 214 ? -54.261 1.723 58.927 1.00 86.06 214 LEU A CA 1
ATOM 1757 C C . LEU A 1 214 ? -53.339 2.446 57.935 1.00 86.06 214 LEU A C 1
ATOM 1759 O O . LEU A 1 214 ? -52.165 2.093 57.846 1.00 86.06 214 LEU A O 1
ATOM 1763 N N . GLU A 1 215 ? -53.799 3.501 57.271 1.00 84.75 215 GLU A N 1
ATOM 1764 C CA . GLU A 1 215 ? -52.989 4.338 56.388 1.00 84.75 215 GLU A CA 1
ATOM 1765 C C . GLU A 1 215 ? -51.901 5.107 57.139 1.00 84.75 215 GLU A C 1
ATOM 1767 O O . GLU A 1 215 ? -50.752 5.148 56.687 1.00 84.75 215 GLU A O 1
ATOM 1772 N N . ARG A 1 216 ? -52.215 5.661 58.318 1.00 87.12 216 ARG A N 1
ATOM 1773 C CA . ARG A 1 216 ? -51.217 6.312 59.186 1.00 87.12 216 ARG A CA 1
ATOM 1774 C C . ARG A 1 216 ? -50.138 5.322 59.618 1.00 87.12 216 ARG A C 1
ATOM 1776 O O . ARG A 1 216 ? -48.953 5.595 59.420 1.00 87.12 216 ARG A O 1
ATOM 1783 N N . THR A 1 217 ? -50.533 4.133 60.086 1.00 83.06 217 THR A N 1
ATOM 1784 C CA . THR A 1 217 ? -49.565 3.076 60.435 1.00 83.06 217 THR A CA 1
ATOM 1785 C C . THR A 1 217 ? -48.761 2.603 59.222 1.00 83.06 217 THR A C 1
ATOM 1787 O O . THR A 1 217 ? -47.565 2.337 59.327 1.00 83.06 217 THR A O 1
ATOM 1790 N N . LEU A 1 218 ? -49.367 2.554 58.034 1.00 83.25 218 LEU A N 1
ATOM 1791 C CA . LEU A 1 218 ? -48.683 2.200 56.795 1.00 83.25 218 LEU A CA 1
ATOM 1792 C C . LEU A 1 218 ? -47.645 3.261 56.409 1.00 83.25 218 LEU A C 1
ATOM 1794 O O . LEU A 1 218 ? -46.526 2.903 56.039 1.00 83.25 218 LEU A O 1
ATOM 1798 N N . GLN A 1 219 ? -47.970 4.551 56.519 1.00 82.75 219 GLN A N 1
ATOM 1799 C CA . GLN A 1 219 ? -47.021 5.635 56.259 1.00 82.75 219 GLN A CA 1
ATOM 1800 C C . GLN A 1 219 ? -45.847 5.633 57.245 1.00 82.75 219 GLN A C 1
ATOM 1802 O O . GLN A 1 219 ? -44.711 5.878 56.831 1.00 82.75 219 GLN A O 1
ATOM 1807 N N . GLU A 1 220 ? -46.092 5.350 58.523 1.00 81.00 220 GLU A N 1
ATOM 1808 C CA . GLU A 1 220 ? -45.054 5.227 59.554 1.00 81.00 220 GLU A CA 1
ATOM 1809 C C . GLU A 1 220 ? -44.119 4.047 59.260 1.00 81.00 220 GLU A C 1
ATOM 1811 O O . GLU A 1 220 ? -42.909 4.239 59.109 1.00 81.00 220 GLU A O 1
ATOM 1816 N N . LEU A 1 221 ? -44.679 2.861 59.004 1.00 77.06 221 LEU A N 1
ATOM 1817 C CA . LEU A 1 221 ? -43.905 1.668 58.647 1.00 77.06 221 LEU A CA 1
ATOM 1818 C C . LEU A 1 221 ? -43.133 1.851 57.328 1.00 77.06 221 LEU A C 1
ATOM 1820 O O . LEU A 1 221 ? -42.025 1.340 57.176 1.00 77.06 221 LEU A O 1
ATOM 1824 N N . MET A 1 222 ? -43.663 2.600 56.354 1.00 73.44 222 MET A N 1
ATOM 1825 C CA . MET A 1 222 ? -42.944 2.917 55.110 1.00 73.44 222 MET A CA 1
ATOM 1826 C C . MET A 1 222 ? -41.788 3.908 55.310 1.00 73.44 222 MET A C 1
ATOM 1828 O O . MET A 1 222 ? -40.798 3.838 54.573 1.00 73.44 222 MET A O 1
ATOM 1832 N N . LYS A 1 223 ? -41.888 4.827 56.279 1.00 74.19 223 LYS A N 1
ATOM 1833 C CA . LYS A 1 223 ? -40.797 5.745 56.645 1.00 74.19 223 LYS A CA 1
ATOM 1834 C C . LYS A 1 223 ? -39.668 4.995 57.350 1.00 74.19 223 LYS A C 1
ATOM 1836 O O . LYS A 1 223 ? -38.508 5.225 57.010 1.00 74.19 223 LYS A O 1
ATOM 1841 N N . GLU A 1 224 ? -40.009 4.069 58.244 1.00 68.00 224 GLU A N 1
ATOM 1842 C CA . GLU A 1 224 ? -39.054 3.207 58.952 1.00 68.00 224 GLU A CA 1
ATOM 1843 C C . GLU A 1 224 ? -38.341 2.224 58.015 1.00 68.00 224 GLU A C 1
ATOM 1845 O O . GLU A 1 224 ? -37.151 1.964 58.163 1.00 68.00 224 GLU A O 1
ATOM 1850 N N . ASN A 1 225 ? -39.031 1.721 56.988 1.00 66.62 225 ASN A N 1
ATOM 1851 C CA . ASN A 1 225 ? -38.496 0.703 56.080 1.00 66.62 225 ASN A CA 1
ATOM 1852 C C . ASN A 1 225 ? -37.810 1.285 54.821 1.00 66.62 225 ASN A C 1
ATOM 1854 O O . ASN A 1 225 ? -37.698 0.621 53.780 1.00 66.62 225 ASN A O 1
ATOM 1858 N N . ARG A 1 226 ? -37.359 2.548 54.872 1.00 64.69 226 ARG A N 1
ATOM 1859 C CA . ARG A 1 226 ? -36.612 3.173 53.770 1.00 64.69 226 ARG A CA 1
ATOM 1860 C C . ARG A 1 226 ? -35.262 2.475 53.600 1.00 64.69 226 ARG A C 1
ATOM 1862 O O . ARG A 1 226 ? -34.411 2.520 54.479 1.00 64.69 226 ARG A O 1
ATOM 1869 N N . LYS A 1 227 ? -35.044 1.879 52.420 1.00 65.06 227 LYS A N 1
ATOM 1870 C CA . LYS A 1 227 ? -33.741 1.303 52.046 1.00 65.06 227 LYS A CA 1
ATOM 1871 C C . LYS A 1 227 ? -32.614 2.325 52.272 1.00 65.06 227 LYS A C 1
ATOM 1873 O O . LYS A 1 227 ? -32.827 3.504 51.958 1.00 65.06 227 LYS A O 1
ATOM 1878 N N . PRO A 1 228 ? -31.431 1.886 52.741 1.00 68.69 228 PRO A N 1
ATOM 1879 C CA . PRO A 1 228 ? -30.311 2.784 52.994 1.00 68.69 228 PRO A CA 1
ATOM 1880 C C . PRO A 1 228 ? -29.942 3.559 51.724 1.00 68.69 228 PRO A C 1
ATOM 1882 O O . PRO A 1 228 ? -30.017 3.019 50.617 1.00 68.69 228 PRO A O 1
ATOM 1885 N N . LYS A 1 229 ? -29.561 4.836 51.875 1.00 72.00 229 LYS A N 1
ATOM 1886 C CA . LYS A 1 229 ? -29.207 5.731 50.752 1.00 72.00 229 LYS A CA 1
ATOM 1887 C C . LYS A 1 229 ? -28.128 5.122 49.846 1.00 72.00 229 LYS A C 1
ATOM 1889 O O . LYS A 1 229 ? -28.297 5.132 48.629 1.00 72.00 229 LYS A O 1
ATOM 1894 N N . GLN A 1 230 ? -27.149 4.450 50.452 1.00 72.25 230 GLN A N 1
ATOM 1895 C CA . GLN A 1 230 ? -26.080 3.696 49.784 1.00 72.25 230 GLN A CA 1
ATOM 1896 C C . GLN A 1 230 ? -26.608 2.693 48.742 1.00 72.25 230 GLN A C 1
ATOM 1898 O O . GLN A 1 230 ? -26.038 2.528 47.671 1.00 72.25 230 GLN A O 1
ATOM 1903 N N . PHE A 1 231 ? -27.764 2.074 48.994 1.00 75.25 231 PHE A N 1
ATOM 1904 C CA . PHE A 1 231 ? -28.366 1.105 48.078 1.00 75.25 231 PHE A CA 1
ATOM 1905 C C . PHE A 1 231 ? -28.908 1.744 46.800 1.00 75.25 231 PHE A C 1
ATOM 1907 O O . PHE A 1 231 ? -28.905 1.127 45.736 1.00 75.25 231 PHE A O 1
ATOM 1914 N N . LYS A 1 232 ? -29.448 2.962 46.912 1.00 80.56 232 LYS A N 1
ATOM 1915 C CA . LYS A 1 232 ? -29.930 3.714 45.750 1.00 80.56 232 LYS A CA 1
ATOM 1916 C C . LYS A 1 232 ? -28.747 4.227 44.938 1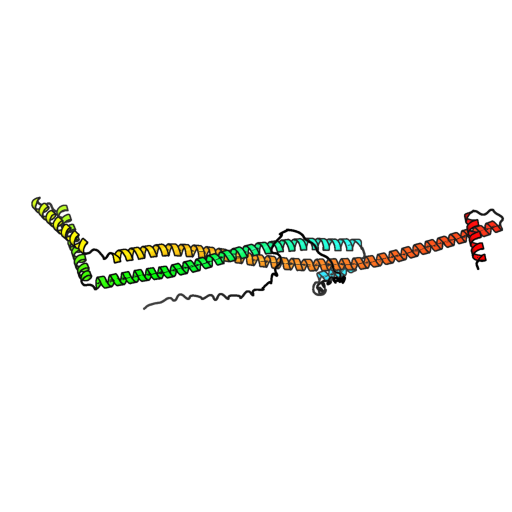.00 80.56 232 LYS A C 1
ATOM 1918 O O . LYS A 1 232 ? -28.746 4.053 43.727 1.00 80.56 232 LYS A O 1
ATOM 1923 N N . GLU A 1 233 ? -27.735 4.755 45.622 1.00 84.19 233 GLU A N 1
ATOM 1924 C CA . GLU A 1 233 ? -26.496 5.242 45.013 1.00 84.19 233 GLU A CA 1
ATOM 1925 C C . GLU A 1 233 ? -25.796 4.144 44.200 1.00 84.19 233 GLU A C 1
ATOM 1927 O O . GLU A 1 233 ? -25.489 4.357 43.031 1.00 84.19 233 GLU A O 1
ATOM 1932 N N . GLU A 1 234 ? -25.643 2.932 44.742 1.00 84.00 234 GLU A N 1
ATOM 1933 C CA . GLU A 1 234 ? -25.034 1.820 44.001 1.00 84.00 234 GLU A CA 1
ATOM 1934 C C . GLU A 1 234 ? -25.877 1.333 42.816 1.00 84.00 234 GLU A C 1
ATOM 1936 O O . GLU A 1 234 ? -25.331 0.989 41.767 1.00 84.00 234 GLU A O 1
ATOM 1941 N N . ILE A 1 235 ? -27.210 1.318 42.932 1.00 86.00 2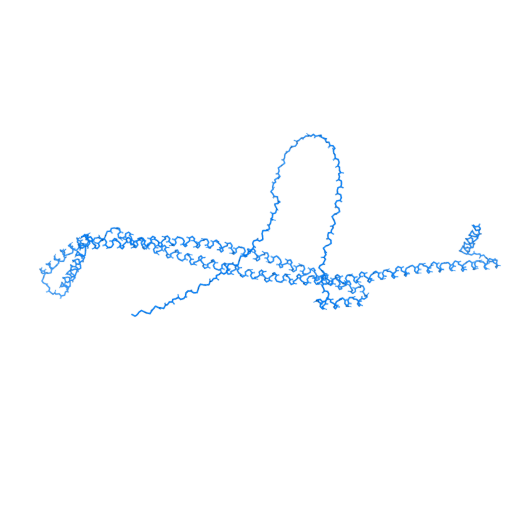35 ILE A N 1
ATOM 1942 C CA . ILE A 1 235 ? -28.088 0.985 41.798 1.00 86.00 235 ILE A CA 1
ATOM 1943 C C . ILE A 1 235 ? -27.944 2.022 40.684 1.00 86.00 235 ILE A C 1
ATOM 1945 O O . ILE A 1 235 ? -27.892 1.655 39.506 1.00 86.00 235 ILE A O 1
ATOM 1949 N N . ASP A 1 236 ? -27.881 3.300 41.043 1.00 88.94 236 ASP A N 1
ATOM 1950 C CA . ASP A 1 236 ? -27.717 4.379 40.080 1.00 88.94 236 ASP A CA 1
ATOM 1951 C C . ASP A 1 236 ? -26.317 4.357 39.454 1.00 88.94 236 ASP A C 1
ATOM 1953 O O . ASP A 1 236 ? -26.204 4.527 38.241 1.00 88.94 236 ASP A O 1
ATOM 1957 N N . ASN A 1 237 ? -25.273 4.022 40.217 1.00 89.44 237 ASN A N 1
ATOM 1958 C CA . ASN A 1 237 ? -23.923 3.802 39.691 1.00 89.44 237 ASN A CA 1
ATOM 1959 C C . ASN A 1 237 ? -23.884 2.623 38.710 1.00 89.44 237 ASN A C 1
ATOM 1961 O O . ASN A 1 237 ? -23.381 2.765 37.601 1.00 89.44 237 ASN A O 1
ATOM 1965 N N . ILE A 1 238 ? -24.513 1.487 39.036 1.00 90.56 238 ILE A N 1
ATOM 1966 C CA . ILE A 1 238 ? -24.617 0.346 38.109 1.00 90.56 238 ILE A CA 1
ATOM 1967 C C . ILE A 1 238 ? -25.344 0.746 36.820 1.00 90.56 238 ILE A C 1
ATOM 1969 O O . ILE A 1 238 ? -24.968 0.297 35.737 1.00 90.56 238 ILE A O 1
ATOM 1973 N N . ARG A 1 239 ? -26.396 1.570 36.906 1.00 92.25 239 ARG A N 1
ATOM 1974 C CA . ARG A 1 239 ? -27.102 2.076 35.718 1.00 92.25 239 ARG A CA 1
ATOM 1975 C C . ARG A 1 239 ? -26.217 2.995 34.881 1.00 92.25 239 ARG A C 1
ATOM 1977 O O . ARG A 1 239 ? -26.242 2.858 33.663 1.00 92.25 239 ARG A O 1
ATOM 1984 N N . LYS A 1 240 ? -25.453 3.892 35.512 1.00 93.31 240 LYS A N 1
ATOM 1985 C CA . LYS A 1 240 ? -24.495 4.782 34.836 1.00 93.31 240 LYS A CA 1
ATOM 1986 C C . LYS A 1 240 ? -23.410 3.980 34.122 1.00 93.31 240 LYS A C 1
ATOM 1988 O O . LYS A 1 240 ? -23.320 4.067 32.905 1.00 93.31 240 LYS A O 1
ATOM 1993 N N . TYR A 1 241 ? -22.727 3.080 34.831 1.00 92.62 241 TYR A N 1
ATOM 1994 C CA . TYR A 1 241 ? -21.692 2.229 34.241 1.00 92.62 241 TYR A CA 1
ATOM 1995 C C . TYR A 1 241 ? -22.219 1.342 33.112 1.00 92.62 241 TYR A C 1
ATOM 1997 O O . TYR A 1 241 ? -21.513 1.101 32.143 1.00 92.62 241 TYR A O 1
ATOM 2005 N N . ARG A 1 242 ? -23.472 0.868 33.181 1.00 91.75 242 ARG A N 1
ATOM 2006 C CA . ARG A 1 242 ? -24.089 0.130 32.063 1.00 91.75 242 ARG A CA 1
ATOM 2007 C C . ARG A 1 242 ? -24.285 0.989 30.816 1.00 91.75 242 ARG A C 1
ATOM 2009 O O . ARG A 1 242 ? -24.120 0.464 29.722 1.00 91.75 242 ARG A O 1
ATOM 2016 N N . LYS A 1 243 ? -24.671 2.257 30.979 1.00 94.38 243 LYS A N 1
ATOM 2017 C CA . LYS A 1 243 ? -24.827 3.192 29.857 1.00 94.38 243 LYS A CA 1
ATOM 2018 C C . LYS A 1 243 ? -23.471 3.524 29.244 1.00 94.38 243 LYS A C 1
ATOM 2020 O O . LYS A 1 243 ? -23.298 3.312 28.054 1.00 94.38 243 LYS A O 1
ATOM 2025 N N . GLU A 1 244 ? -22.503 3.901 30.074 1.00 94.31 244 GLU A N 1
ATOM 2026 C CA . GLU A 1 244 ? -21.128 4.188 29.642 1.00 94.31 244 GLU A CA 1
ATOM 2027 C C . GLU A 1 244 ? -20.491 2.976 28.945 1.00 94.31 244 GLU A C 1
ATOM 2029 O O . GLU A 1 244 ? -19.819 3.112 27.929 1.00 94.31 244 GLU A O 1
ATOM 2034 N N . LEU A 1 245 ? -20.749 1.758 29.435 1.00 93.56 245 LEU A N 1
ATOM 2035 C CA . LEU A 1 245 ? -20.268 0.534 28.796 1.00 93.56 245 LEU A CA 1
ATOM 2036 C C . LEU A 1 245 ? -20.929 0.285 27.432 1.00 93.56 245 LEU A C 1
ATOM 2038 O O . LEU A 1 245 ? -20.272 -0.237 26.534 1.00 93.56 245 LEU A O 1
ATOM 2042 N N . ALA A 1 246 ? -22.215 0.609 27.273 1.00 94.12 246 ALA A N 1
ATOM 2043 C CA . ALA A 1 246 ? -22.893 0.505 25.983 1.00 94.12 246 ALA A CA 1
ATOM 2044 C C . ALA A 1 246 ? -22.291 1.495 24.976 1.00 94.12 246 ALA A C 1
ATOM 2046 O O . ALA A 1 246 ? -21.896 1.076 23.894 1.00 94.12 246 ALA A O 1
ATOM 2047 N N . GLU A 1 247 ? -22.109 2.753 25.384 1.00 95.50 247 GLU A N 1
ATOM 2048 C CA . GLU A 1 247 ? -21.476 3.801 24.571 1.00 95.50 247 GLU A CA 1
ATOM 2049 C C . GLU A 1 247 ? -20.059 3.396 24.136 1.00 95.50 247 GLU A C 1
ATOM 2051 O O . GLU A 1 247 ? -19.739 3.423 22.951 1.00 95.50 247 GLU A O 1
ATOM 2056 N N . ILE A 1 248 ? -19.240 2.895 25.064 1.00 95.38 248 ILE A N 1
ATOM 2057 C CA . ILE A 1 248 ? -17.884 2.410 24.767 1.00 95.38 248 ILE A CA 1
ATOM 2058 C C . ILE A 1 248 ? -17.881 1.197 23.840 1.00 95.38 248 ILE A C 1
ATOM 2060 O O . ILE A 1 248 ? -16.980 1.059 23.018 1.00 95.38 248 ILE A O 1
ATOM 2064 N N . ASN A 1 249 ? -18.847 0.284 23.967 1.00 93.50 249 ASN A N 1
ATOM 2065 C CA . ASN A 1 249 ? -18.941 -0.852 23.051 1.00 93.50 249 ASN A CA 1
ATOM 2066 C C . ASN A 1 249 ? -19.322 -0.402 21.638 1.00 93.50 249 ASN A C 1
ATOM 2068 O O . ASN A 1 249 ? -18.804 -0.969 20.677 1.00 93.50 249 ASN A O 1
ATOM 2072 N N . ASP A 1 250 ? -20.188 0.602 21.510 1.00 95.75 250 ASP A N 1
ATOM 2073 C CA . ASP A 1 250 ? -20.562 1.170 20.217 1.00 95.75 250 ASP A CA 1
ATOM 2074 C C . ASP A 1 250 ? -19.385 1.922 19.581 1.00 95.75 250 ASP A C 1
ATOM 2076 O O . ASP A 1 250 ? -19.112 1.738 18.395 1.00 95.75 250 ASP A O 1
ATOM 2080 N N . GLU A 1 251 ? -18.640 2.709 20.363 1.00 95.12 251 GLU A N 1
ATOM 2081 C CA . GLU A 1 251 ? -17.392 3.346 19.920 1.00 95.12 251 GLU A CA 1
ATOM 2082 C C . GLU A 1 251 ? -16.347 2.307 19.498 1.00 95.12 251 GLU A C 1
ATOM 2084 O O . GLU A 1 251 ? -15.773 2.407 18.417 1.00 95.12 251 GLU A O 1
ATOM 2089 N N . LEU A 1 252 ? -16.152 1.259 20.306 1.00 95.81 252 LEU A N 1
ATOM 2090 C CA . LEU A 1 252 ? -15.217 0.175 20.012 1.00 95.81 252 LEU A CA 1
ATOM 2091 C C . LEU A 1 252 ? -15.559 -0.533 18.700 1.00 95.81 252 LEU A C 1
ATOM 2093 O O . LEU A 1 252 ? -14.655 -0.820 17.920 1.00 95.81 252 LEU A O 1
ATOM 2097 N N . ARG A 1 253 ? -16.845 -0.823 18.462 1.00 95.25 253 ARG A N 1
ATOM 2098 C CA . ARG A 1 253 ? -17.310 -1.446 17.215 1.00 95.25 253 ARG A CA 1
ATOM 2099 C C . ARG A 1 253 ? -17.016 -0.557 16.017 1.00 95.25 253 ARG A C 1
ATOM 2101 O O . ARG A 1 253 ? -16.383 -1.027 15.082 1.00 95.25 253 ARG A O 1
ATOM 2108 N N . LYS A 1 254 ? -17.384 0.726 16.084 1.00 95.56 254 LYS A N 1
ATOM 2109 C CA . LYS A 1 254 ? -17.134 1.688 15.000 1.00 95.56 254 LYS A CA 1
ATOM 2110 C C . LYS A 1 254 ? -15.646 1.811 14.683 1.00 95.56 254 LYS A C 1
ATOM 2112 O O . LYS A 1 254 ? -15.257 1.633 13.537 1.00 95.56 254 LYS A O 1
ATOM 2117 N N . SER A 1 255 ? -14.801 2.038 15.690 1.00 94.75 255 SER A N 1
ATOM 2118 C CA . SER A 1 255 ? -13.354 2.163 15.472 1.00 94.75 255 SER A CA 1
ATOM 2119 C C . SER A 1 255 ? -12.716 0.863 14.972 1.00 94.75 255 SER A C 1
ATOM 2121 O O . SER A 1 255 ? -11.775 0.913 14.181 1.00 94.75 255 SER A O 1
ATOM 2123 N N . ALA A 1 256 ? -13.216 -0.303 15.398 1.00 94.12 256 ALA A N 1
ATOM 2124 C CA . ALA A 1 256 ? -12.741 -1.593 14.903 1.00 94.12 256 ALA A CA 1
ATOM 2125 C C . ALA A 1 256 ? -13.149 -1.839 13.441 1.00 94.12 256 ALA A C 1
ATOM 2127 O O . ALA A 1 256 ? -12.303 -2.224 12.638 1.00 94.12 256 ALA A O 1
ATOM 2128 N N . GLU A 1 257 ? -14.407 -1.570 13.082 1.00 96.19 257 GLU A N 1
ATOM 2129 C CA . GLU A 1 257 ? -14.903 -1.665 11.703 1.00 96.19 257 GLU A CA 1
ATOM 2130 C C . GLU A 1 257 ? -14.151 -0.703 10.777 1.00 96.19 257 GLU A C 1
ATOM 2132 O O . GLU A 1 257 ? -13.687 -1.100 9.710 1.00 96.19 257 GLU A O 1
ATOM 2137 N N . GLU A 1 258 ? -13.954 0.548 11.200 1.00 95.62 258 GLU A N 1
ATOM 2138 C CA . GLU A 1 258 ? -13.171 1.530 10.448 1.00 95.62 258 GLU A CA 1
ATOM 2139 C C . GLU A 1 258 ? -11.716 1.082 10.267 1.00 95.62 258 GLU A C 1
ATOM 2141 O O . GLU A 1 258 ? -11.186 1.168 9.157 1.00 95.62 258 GLU A O 1
ATOM 2146 N N . SER A 1 259 ? -11.073 0.559 11.318 1.00 95.62 259 SER A N 1
ATOM 2147 C CA . SER A 1 259 ? -9.699 0.047 11.230 1.00 95.62 259 SER A CA 1
ATOM 2148 C C . SER A 1 259 ? -9.598 -1.111 10.238 1.00 95.62 259 SER A C 1
ATOM 2150 O O . SER A 1 259 ? -8.709 -1.123 9.381 1.00 95.62 259 SER A O 1
ATOM 2152 N N . GLN A 1 260 ? -10.555 -2.041 10.289 1.00 94.88 260 GLN A N 1
ATOM 2153 C CA . GLN A 1 260 ? -10.611 -3.170 9.368 1.00 94.88 260 GLN A CA 1
ATOM 2154 C C . GLN A 1 260 ? -10.827 -2.709 7.923 1.00 94.88 260 GLN A C 1
ATOM 2156 O O . GLN A 1 260 ? -10.153 -3.196 7.016 1.00 94.88 260 GLN A O 1
ATOM 2161 N N . ASN A 1 261 ? -11.690 -1.717 7.697 1.00 97.00 261 ASN A N 1
ATOM 2162 C CA . ASN A 1 261 ? -11.901 -1.138 6.371 1.00 97.00 261 ASN A CA 1
ATOM 2163 C C . ASN A 1 261 ? -10.611 -0.520 5.810 1.00 97.00 261 ASN A C 1
ATOM 2165 O O . ASN A 1 261 ? -10.264 -0.765 4.655 1.00 97.00 261 ASN A O 1
ATOM 2169 N N . TYR A 1 262 ? -9.855 0.232 6.619 1.00 97.12 262 TYR A N 1
ATOM 2170 C CA . TYR A 1 262 ? -8.557 0.763 6.187 1.00 97.12 262 TYR A CA 1
ATOM 2171 C C . TYR A 1 262 ? -7.513 -0.329 5.954 1.00 97.12 262 TYR A C 1
ATOM 2173 O O . TYR A 1 262 ? -6.675 -0.185 5.065 1.00 97.12 262 TYR A O 1
ATOM 2181 N N . HIS A 1 263 ? -7.563 -1.428 6.708 1.00 95.75 263 HIS A N 1
ATOM 2182 C CA . HIS A 1 263 ? -6.706 -2.580 6.456 1.00 95.75 263 HIS A CA 1
ATOM 2183 C C . HIS A 1 263 ? -7.009 -3.236 5.101 1.00 95.75 263 HIS A C 1
ATOM 2185 O O . HIS A 1 263 ? -6.074 -3.502 4.347 1.00 95.75 263 HIS A O 1
ATOM 2191 N N . LEU A 1 264 ? -8.286 -3.427 4.756 1.00 97.38 264 LEU A N 1
ATOM 2192 C CA . LEU A 1 264 ? -8.693 -3.958 3.450 1.00 97.38 264 LEU A CA 1
ATOM 2193 C C . LEU A 1 264 ? -8.253 -3.037 2.303 1.00 97.38 264 LEU A C 1
ATOM 2195 O O . LEU A 1 264 ? -7.615 -3.501 1.361 1.00 97.38 264 LEU A O 1
ATOM 2199 N N . LEU A 1 265 ? -8.489 -1.725 2.427 1.00 97.19 265 LEU A N 1
ATOM 2200 C CA . LEU A 1 265 ? -8.033 -0.738 1.439 1.00 97.19 265 LEU A CA 1
ATOM 2201 C C . LEU A 1 265 ? -6.509 -0.759 1.263 1.00 97.19 265 LEU A C 1
ATOM 2203 O O . LEU A 1 265 ? -6.002 -0.687 0.146 1.00 97.19 265 LEU A O 1
ATOM 2207 N N . TYR A 1 266 ? -5.766 -0.892 2.362 1.00 96.25 266 TYR A N 1
ATOM 2208 C CA . TYR A 1 266 ? -4.315 -1.040 2.319 1.00 96.25 266 TYR A CA 1
ATOM 2209 C C . TYR A 1 266 ? -3.879 -2.305 1.561 1.00 96.25 266 TYR A C 1
ATOM 2211 O O . TYR A 1 266 ? -2.954 -2.238 0.749 1.00 96.25 266 TYR A O 1
ATOM 2219 N N . LEU A 1 267 ? -4.538 -3.445 1.798 1.00 96.62 267 LEU A N 1
ATOM 2220 C CA . LEU A 1 267 ? -4.248 -4.695 1.091 1.00 96.62 267 LEU A CA 1
ATOM 2221 C C . LEU A 1 267 ? -4.504 -4.566 -0.412 1.00 96.62 267 LEU A C 1
ATOM 2223 O O . LEU A 1 267 ? -3.693 -5.040 -1.208 1.00 96.62 267 LEU A O 1
ATOM 2227 N N . ASP A 1 268 ? -5.588 -3.902 -0.804 1.00 96.75 268 ASP A N 1
ATOM 2228 C CA . ASP A 1 268 ? -5.916 -3.679 -2.212 1.00 96.75 268 ASP A CA 1
ATOM 2229 C C . ASP A 1 268 ? -4.879 -2.781 -2.897 1.00 96.75 268 ASP A C 1
ATOM 2231 O O . ASP A 1 268 ? -4.362 -3.147 -3.955 1.00 96.75 268 ASP A O 1
ATOM 2235 N N . CYS A 1 269 ? -4.455 -1.688 -2.251 1.00 96.75 269 CYS A N 1
ATOM 2236 C CA . CYS A 1 269 ? -3.341 -0.877 -2.751 1.00 96.75 269 CYS A CA 1
ATOM 2237 C C . CYS A 1 269 ? -2.034 -1.682 -2.853 1.00 96.75 269 CYS A C 1
ATOM 2239 O O . CYS A 1 269 ? -1.259 -1.489 -3.788 1.00 96.75 269 CYS A O 1
ATOM 2241 N N . SER A 1 270 ? -1.762 -2.586 -1.906 1.00 94.69 270 SER A N 1
ATOM 2242 C CA . SER A 1 270 ? -0.562 -3.432 -1.943 1.00 94.69 270 SER A CA 1
ATOM 2243 C C . SER A 1 270 ? -0.569 -4.365 -3.160 1.00 94.69 270 SER A C 1
ATOM 2245 O O . SER A 1 270 ? 0.424 -4.450 -3.889 1.00 94.69 270 SER A O 1
ATOM 2247 N N . LYS A 1 271 ? -1.717 -4.996 -3.442 1.00 97.19 271 LYS A N 1
ATOM 2248 C CA . LYS A 1 271 ? -1.905 -5.836 -4.636 1.00 97.19 271 LYS A CA 1
ATOM 2249 C C . LYS A 1 271 ? -1.706 -5.031 -5.919 1.00 97.19 271 LYS A C 1
ATOM 2251 O O . LYS A 1 271 ? -0.951 -5.459 -6.790 1.00 97.19 271 LYS A O 1
ATOM 2256 N N . GLU A 1 272 ? -2.308 -3.846 -6.004 1.00 97.19 272 GLU A N 1
ATOM 2257 C CA . GLU A 1 272 ? -2.172 -2.949 -7.157 1.00 97.19 272 GLU A CA 1
ATOM 2258 C C . GLU A 1 272 ? -0.706 -2.533 -7.386 1.00 97.19 272 GLU A C 1
ATOM 2260 O O . GLU A 1 272 ? -0.200 -2.581 -8.509 1.00 97.19 272 GLU A O 1
ATOM 2265 N N . ILE A 1 273 ? 0.038 -2.210 -6.321 1.00 96.88 273 ILE A N 1
ATOM 2266 C CA . ILE A 1 273 ? 1.478 -1.916 -6.411 1.00 96.88 273 ILE A CA 1
ATOM 2267 C C . ILE A 1 273 ? 2.248 -3.103 -6.997 1.00 96.88 273 ILE A C 1
ATOM 2269 O O . ILE A 1 273 ? 3.148 -2.911 -7.824 1.00 96.88 273 ILE A O 1
ATOM 2273 N N . ASP A 1 274 ? 1.935 -4.327 -6.579 1.00 96.38 274 ASP A N 1
ATOM 2274 C CA . ASP A 1 274 ? 2.616 -5.521 -7.068 1.00 96.38 274 ASP A CA 1
ATOM 2275 C C . ASP A 1 274 ? 2.277 -5.849 -8.523 1.00 96.38 274 ASP A C 1
ATOM 2277 O O . ASP A 1 274 ? 3.167 -6.265 -9.278 1.00 96.38 274 ASP A O 1
ATOM 2281 N N . GLU A 1 275 ? 1.043 -5.601 -8.952 1.00 97.50 275 GLU A N 1
ATOM 2282 C CA . GLU A 1 275 ? 0.635 -5.663 -10.356 1.00 97.50 275 GLU A CA 1
ATOM 2283 C C . GLU A 1 275 ? 1.410 -4.643 -11.196 1.00 97.50 275 GLU A C 1
ATOM 2285 O O . GLU A 1 275 ? 2.122 -5.030 -12.130 1.00 97.50 275 GLU A O 1
ATOM 2290 N N . LEU A 1 276 ? 1.427 -3.371 -10.790 1.00 97.19 276 LEU A N 1
ATOM 2291 C CA . LEU A 1 276 ? 2.192 -2.319 -11.466 1.00 97.19 276 LEU A CA 1
ATOM 2292 C C . LEU A 1 276 ? 3.699 -2.630 -11.502 1.00 97.19 276 LEU A C 1
ATOM 2294 O O . LEU A 1 276 ? 4.388 -2.374 -12.495 1.00 97.19 276 LEU A O 1
ATOM 2298 N N . ARG A 1 277 ? 4.255 -3.244 -10.449 1.00 96.12 277 ARG A N 1
ATOM 2299 C CA . ARG A 1 277 ? 5.652 -3.719 -10.433 1.00 96.12 277 ARG A CA 1
ATOM 2300 C C . ARG A 1 277 ? 5.887 -4.854 -11.425 1.00 96.12 277 ARG A C 1
ATOM 2302 O O . ARG A 1 277 ? 6.964 -4.917 -12.029 1.00 96.12 277 ARG A O 1
ATOM 2309 N N . ARG A 1 278 ? 4.939 -5.782 -11.591 1.00 97.06 278 ARG A N 1
ATOM 2310 C CA . ARG A 1 278 ? 5.016 -6.839 -12.617 1.00 97.06 278 ARG A CA 1
ATOM 2311 C C . ARG A 1 278 ? 4.974 -6.224 -14.012 1.00 97.06 278 ARG A C 1
ATOM 2313 O O . ARG A 1 278 ? 5.849 -6.537 -14.820 1.00 97.06 278 ARG A O 1
ATOM 2320 N N . GLU A 1 279 ? 4.058 -5.297 -14.267 1.00 96.44 279 GLU A N 1
ATOM 2321 C CA . GLU A 1 279 ? 3.964 -4.582 -15.543 1.00 96.44 279 GLU A CA 1
ATOM 2322 C C . GLU A 1 279 ? 5.236 -3.799 -15.860 1.00 96.44 279 GLU A C 1
ATOM 2324 O O . GLU A 1 279 ? 5.811 -3.941 -16.941 1.00 96.44 279 GLU A O 1
ATOM 2329 N N . LYS A 1 280 ? 5.766 -3.054 -14.886 1.00 95.12 280 LYS A N 1
ATOM 2330 C CA . LYS A 1 280 ? 7.046 -2.353 -15.017 1.00 95.12 280 LYS A CA 1
ATOM 2331 C C . LYS A 1 280 ? 8.179 -3.307 -15.392 1.00 95.12 280 LYS A C 1
ATOM 2333 O O . LYS A 1 280 ? 8.965 -2.991 -16.284 1.00 95.12 280 LYS A O 1
ATOM 2338 N N . ARG A 1 281 ? 8.274 -4.476 -14.744 1.00 95.12 281 ARG A N 1
ATOM 2339 C CA . ARG A 1 281 ? 9.280 -5.503 -15.077 1.00 95.12 281 ARG A CA 1
ATOM 2340 C C . ARG A 1 281 ? 9.091 -6.049 -16.495 1.00 95.12 281 ARG A C 1
ATOM 2342 O O . ARG A 1 281 ? 10.085 -6.328 -17.165 1.00 95.12 281 ARG A O 1
ATOM 2349 N N . ASN A 1 282 ? 7.854 -6.191 -16.967 1.00 95.56 282 ASN A N 1
ATOM 2350 C CA . ASN A 1 282 ? 7.556 -6.608 -18.342 1.00 95.56 282 ASN A CA 1
ATOM 2351 C C . ASN A 1 282 ? 8.011 -5.547 -19.349 1.00 95.56 282 ASN A C 1
ATOM 2353 O O . ASN A 1 282 ? 8.807 -5.855 -20.233 1.00 95.56 282 ASN A O 1
ATOM 2357 N N . LEU A 1 283 ? 7.632 -4.284 -19.143 1.00 94.56 283 LEU A N 1
ATOM 2358 C CA . LEU A 1 283 ? 8.064 -3.178 -19.999 1.00 94.56 283 LEU A CA 1
ATOM 2359 C C . LEU A 1 283 ? 9.583 -2.992 -19.990 1.00 94.56 283 LEU A C 1
ATOM 2361 O O . LEU A 1 283 ? 10.172 -2.667 -21.015 1.00 94.56 283 LEU A O 1
ATOM 2365 N N . GLN A 1 284 ? 10.249 -3.208 -18.853 1.00 92.25 284 GLN A N 1
ATOM 2366 C CA . GLN A 1 284 ? 11.711 -3.170 -18.775 1.00 92.25 284 GLN A CA 1
ATOM 2367 C C . GLN A 1 284 ? 12.364 -4.303 -19.575 1.00 92.25 284 GLN A C 1
ATOM 2369 O O . GLN A 1 284 ? 13.405 -4.083 -20.198 1.00 92.25 284 GLN A O 1
ATOM 2374 N N . ARG A 1 285 ? 11.769 -5.504 -19.587 1.00 92.62 285 ARG A N 1
ATOM 2375 C CA . ARG A 1 285 ? 12.221 -6.602 -20.453 1.00 92.62 285 ARG A CA 1
ATOM 2376 C C . ARG A 1 285 ? 12.071 -6.227 -21.925 1.00 92.62 285 ARG A C 1
ATOM 2378 O O . ARG A 1 285 ? 13.061 -6.284 -22.648 1.00 92.62 285 ARG A O 1
ATOM 2385 N N . GLU A 1 286 ? 10.898 -5.749 -22.328 1.00 92.12 286 GLU A N 1
ATOM 2386 C CA . GLU A 1 286 ? 10.636 -5.286 -23.699 1.00 92.12 286 GLU A CA 1
ATOM 2387 C C . GLU A 1 286 ? 11.564 -4.136 -24.114 1.00 92.12 286 GLU A C 1
ATOM 2389 O O . GLU A 1 286 ? 12.079 -4.111 -25.230 1.00 92.12 286 GLU A O 1
ATOM 2394 N N . LEU A 1 287 ? 11.842 -3.200 -23.202 1.00 93.75 287 LEU A N 1
ATOM 2395 C CA . LEU A 1 287 ? 12.772 -2.096 -23.429 1.00 93.75 287 LEU A CA 1
ATOM 2396 C C . LEU A 1 287 ? 14.182 -2.611 -23.723 1.00 93.75 287 LEU A C 1
ATOM 2398 O O . LEU A 1 287 ? 14.843 -2.122 -24.638 1.00 93.75 287 LEU A O 1
ATOM 2402 N N . ASN A 1 288 ? 14.656 -3.581 -22.941 1.00 90.56 288 ASN A N 1
ATOM 2403 C CA . ASN A 1 288 ? 15.977 -4.168 -23.138 1.00 90.56 288 ASN A CA 1
ATOM 2404 C C . ASN A 1 288 ? 16.054 -4.941 -24.461 1.00 90.56 288 ASN A C 1
ATOM 2406 O O . ASN A 1 288 ? 17.057 -4.829 -25.164 1.00 90.56 288 ASN A O 1
ATOM 2410 N N . GLU A 1 289 ? 14.996 -5.669 -24.828 1.00 89.56 289 GLU A N 1
ATOM 2411 C CA . GLU A 1 289 ? 14.898 -6.353 -26.121 1.00 89.56 289 GLU A CA 1
ATOM 2412 C C . GLU A 1 289 ? 14.921 -5.359 -27.290 1.00 89.56 289 GLU A C 1
ATOM 2414 O O . GLU A 1 289 ? 15.737 -5.509 -28.200 1.00 89.56 289 GLU A O 1
ATOM 2419 N N . ASN A 1 290 ? 14.109 -4.299 -27.242 1.00 91.62 290 ASN A N 1
ATOM 2420 C CA . ASN A 1 290 ? 14.072 -3.272 -28.286 1.00 91.62 290 ASN A CA 1
ATOM 2421 C C . ASN A 1 290 ? 15.400 -2.522 -28.422 1.00 91.62 290 ASN A C 1
ATOM 2423 O O . ASN A 1 290 ? 15.862 -2.296 -29.541 1.00 91.62 290 ASN A O 1
ATOM 2427 N N . ARG A 1 291 ? 16.059 -2.190 -27.305 1.00 91.25 291 ARG A N 1
ATOM 2428 C CA . ARG A 1 291 ? 17.399 -1.584 -27.332 1.00 91.25 291 ARG A CA 1
ATOM 2429 C C . ARG A 1 291 ? 18.424 -2.508 -27.973 1.00 91.25 291 ARG A C 1
ATOM 2431 O O . ARG A 1 291 ? 19.231 -2.051 -28.776 1.00 91.25 291 ARG A O 1
ATOM 2438 N N . TYR A 1 292 ? 18.380 -3.797 -27.647 1.00 89.62 292 TYR A N 1
ATOM 2439 C CA . TYR A 1 292 ? 19.288 -4.778 -28.229 1.00 89.62 292 TYR A CA 1
ATOM 2440 C C . TYR A 1 292 ? 19.077 -4.928 -29.740 1.00 89.62 292 TYR A C 1
ATOM 2442 O O . TYR A 1 292 ? 20.043 -4.944 -30.501 1.00 89.62 292 TYR A O 1
ATOM 2450 N N . ILE A 1 293 ? 17.819 -4.970 -30.187 1.00 88.50 293 ILE A N 1
ATOM 2451 C CA . ILE A 1 293 ? 17.467 -5.022 -31.611 1.00 88.50 293 ILE A CA 1
ATOM 2452 C C . ILE A 1 293 ? 17.940 -3.756 -32.343 1.00 88.50 293 ILE A C 1
ATOM 2454 O O . ILE A 1 293 ? 18.572 -3.851 -33.397 1.00 88.50 293 ILE A O 1
ATOM 2458 N N . ALA A 1 294 ? 17.704 -2.571 -31.773 1.00 90.00 294 ALA A N 1
ATOM 2459 C CA . ALA A 1 294 ? 18.187 -1.313 -32.339 1.00 90.00 294 ALA A CA 1
ATOM 2460 C C . ALA A 1 294 ? 19.722 -1.286 -32.458 1.00 90.00 294 ALA A C 1
ATOM 2462 O O . ALA A 1 294 ? 20.256 -0.839 -33.477 1.00 90.00 294 ALA A O 1
ATOM 2463 N N . ASP A 1 295 ? 20.434 -1.808 -31.454 1.00 89.25 295 ASP A N 1
ATOM 2464 C CA . ASP A 1 295 ? 21.894 -1.921 -31.461 1.00 89.25 295 ASP A CA 1
ATOM 2465 C C . ASP A 1 295 ? 22.395 -2.880 -32.561 1.00 89.25 295 ASP A C 1
ATOM 2467 O O . ASP A 1 295 ? 23.393 -2.566 -33.215 1.00 89.25 295 ASP A O 1
ATOM 2471 N N . ILE A 1 296 ? 21.700 -3.995 -32.829 1.00 89.62 296 ILE A N 1
ATOM 2472 C CA . ILE A 1 296 ? 22.022 -4.913 -33.942 1.00 89.62 296 ILE A CA 1
ATOM 2473 C C . ILE A 1 296 ? 21.920 -4.186 -35.287 1.00 89.62 296 ILE A C 1
ATOM 2475 O O . ILE A 1 296 ? 22.891 -4.152 -36.050 1.00 89.62 296 ILE A O 1
ATOM 2479 N N . TYR A 1 297 ? 20.779 -3.547 -35.566 1.00 89.44 297 TYR A N 1
ATOM 2480 C CA . TYR A 1 297 ? 20.594 -2.798 -36.813 1.00 89.44 297 TYR A CA 1
ATOM 2481 C C . TYR A 1 297 ? 21.596 -1.649 -36.938 1.00 89.44 297 TYR A C 1
ATOM 2483 O O . TYR A 1 297 ? 22.123 -1.391 -38.022 1.00 89.44 297 TYR A O 1
ATOM 2491 N N . HIS A 1 298 ? 21.930 -0.987 -35.828 1.00 89.81 298 HIS A N 1
ATOM 2492 C CA . HIS A 1 298 ? 22.937 0.064 -35.819 1.00 89.81 298 HIS A CA 1
ATOM 2493 C C . HIS A 1 298 ? 24.338 -0.455 -36.162 1.00 89.81 298 HIS A C 1
ATOM 2495 O O . HIS A 1 298 ? 25.026 0.161 -36.981 1.00 89.81 298 HIS A O 1
ATOM 2501 N N . GLN A 1 299 ? 24.759 -1.579 -35.573 1.00 90.31 299 GLN A N 1
ATOM 2502 C CA . GLN A 1 299 ? 26.042 -2.214 -35.885 1.00 90.31 299 GLN A CA 1
ATOM 2503 C C . GLN A 1 299 ? 26.111 -2.590 -37.363 1.00 90.31 299 GLN A C 1
ATOM 2505 O O . GLN A 1 299 ? 27.077 -2.235 -38.044 1.00 90.31 299 GLN A O 1
ATOM 2510 N N . ARG A 1 300 ? 25.047 -3.199 -37.892 1.00 87.19 300 ARG A N 1
ATOM 2511 C CA . ARG A 1 300 ? 24.978 -3.554 -39.308 1.00 87.19 300 ARG A CA 1
ATOM 2512 C C . ARG A 1 300 ? 25.041 -2.333 -40.224 1.00 87.19 300 ARG A C 1
ATOM 2514 O O . ARG A 1 300 ? 25.794 -2.323 -41.197 1.00 87.19 300 ARG A O 1
ATOM 2521 N N . LEU A 1 301 ? 24.312 -1.272 -39.887 1.00 89.50 301 LEU A N 1
ATOM 2522 C CA . LEU A 1 301 ? 24.348 -0.009 -40.622 1.00 89.50 301 LEU A CA 1
ATOM 2523 C C . LEU A 1 301 ? 25.761 0.588 -40.649 1.00 89.50 301 LEU A C 1
ATOM 2525 O O . LEU A 1 301 ? 26.189 1.107 -41.682 1.00 89.50 301 LEU A O 1
ATOM 2529 N N . ILE A 1 302 ? 26.508 0.502 -39.542 1.00 89.75 302 ILE A N 1
ATOM 2530 C CA . ILE A 1 302 ? 27.910 0.936 -39.495 1.00 89.75 302 ILE A CA 1
ATOM 2531 C C . ILE A 1 302 ? 28.755 0.112 -40.472 1.00 89.75 302 ILE A C 1
ATOM 2533 O O . ILE A 1 302 ? 29.508 0.700 -41.250 1.00 89.75 302 ILE A O 1
ATOM 2537 N N . GLU A 1 303 ? 28.627 -1.217 -40.474 1.00 89.75 303 GLU A N 1
ATOM 2538 C CA . GLU A 1 303 ? 29.370 -2.094 -41.389 1.00 89.75 303 GLU A CA 1
ATOM 2539 C C . GLU A 1 303 ? 29.092 -1.765 -42.861 1.00 89.75 303 GLU A C 1
ATOM 2541 O O . GLU A 1 303 ? 30.025 -1.554 -43.645 1.00 89.75 303 GLU A O 1
ATOM 2546 N N . VAL A 1 304 ? 27.813 -1.677 -43.237 1.00 88.75 304 VAL A N 1
ATOM 2547 C CA . VAL A 1 304 ? 27.374 -1.357 -44.604 1.00 88.75 304 VAL A CA 1
ATOM 2548 C C . VAL A 1 304 ? 27.872 0.029 -45.013 1.00 88.75 304 VAL A C 1
ATOM 2550 O O . VAL A 1 304 ? 28.482 0.189 -46.074 1.00 88.75 304 VAL A O 1
ATOM 2553 N N . SER A 1 305 ? 27.714 1.030 -44.143 1.00 86.56 305 SER A N 1
ATOM 2554 C CA . SER A 1 305 ? 28.198 2.393 -44.380 1.00 86.56 305 SER A CA 1
ATOM 2555 C C . SER A 1 305 ? 29.717 2.441 -44.569 1.00 86.56 305 SER A C 1
ATOM 2557 O O . SER A 1 305 ? 30.214 3.102 -45.485 1.00 86.56 305 SER A O 1
ATOM 2559 N N . GLN A 1 306 ? 30.488 1.699 -43.768 1.00 89.81 306 GLN A N 1
ATOM 2560 C CA . GLN A 1 306 ? 31.943 1.605 -43.920 1.00 89.81 306 GLN A CA 1
ATOM 2561 C C . GLN A 1 306 ? 32.346 0.968 -45.256 1.00 89.81 306 GLN A C 1
ATOM 2563 O O . GLN A 1 306 ? 33.230 1.500 -45.938 1.00 89.81 306 GLN A O 1
ATOM 2568 N N . ARG A 1 307 ? 31.690 -0.127 -45.670 1.00 88.00 307 ARG A N 1
ATOM 2569 C CA . ARG A 1 307 ? 31.922 -0.765 -46.982 1.00 88.00 307 ARG A CA 1
ATOM 2570 C C . ARG A 1 307 ? 31.619 0.202 -48.126 1.00 88.00 307 ARG A C 1
ATOM 2572 O O . ARG A 1 307 ? 32.448 0.379 -49.025 1.00 88.00 307 ARG A O 1
ATOM 2579 N N . LEU A 1 308 ? 30.481 0.889 -48.055 1.00 85.56 308 LEU A N 1
ATOM 2580 C CA . LEU A 1 308 ? 30.035 1.856 -49.056 1.00 85.56 308 LEU A CA 1
ATOM 2581 C C . LEU A 1 308 ? 31.005 3.046 -49.144 1.00 85.56 308 LEU A C 1
ATOM 2583 O O . LEU A 1 308 ? 31.436 3.425 -50.236 1.00 85.56 308 LEU A O 1
ATOM 2587 N N . ASN A 1 309 ? 31.451 3.575 -48.005 1.00 87.50 309 ASN A N 1
ATOM 2588 C CA . ASN A 1 309 ? 32.445 4.648 -47.942 1.00 87.50 309 ASN A CA 1
ATOM 2589 C C . ASN A 1 309 ? 33.820 4.211 -48.469 1.00 87.50 309 ASN A C 1
ATOM 2591 O O . ASN A 1 309 ? 34.479 4.981 -49.175 1.00 87.50 309 ASN A O 1
ATOM 2595 N N . ARG A 1 310 ? 34.258 2.974 -48.198 1.00 89.12 310 ARG A N 1
ATOM 2596 C CA . ARG A 1 310 ? 35.493 2.415 -48.773 1.00 89.12 310 ARG A CA 1
ATOM 2597 C C . ARG A 1 310 ? 35.398 2.323 -50.297 1.00 89.12 310 ARG A C 1
ATOM 2599 O O . ARG A 1 310 ? 36.323 2.760 -50.982 1.00 89.12 310 ARG A O 1
ATOM 2606 N N . ARG A 1 311 ? 34.274 1.839 -50.835 1.00 85.31 311 ARG A N 1
ATOM 2607 C CA . ARG A 1 311 ? 34.013 1.784 -52.284 1.00 85.31 311 ARG A CA 1
ATOM 2608 C C . ARG A 1 311 ? 33.987 3.183 -52.910 1.00 85.31 311 ARG A C 1
ATOM 2610 O O . ARG A 1 311 ? 34.654 3.410 -53.919 1.00 85.31 311 ARG A O 1
ATOM 2617 N N . LYS A 1 312 ? 33.313 4.154 -52.283 1.00 86.62 312 LYS A N 1
ATOM 2618 C CA . LYS A 1 312 ? 33.326 5.570 -52.705 1.00 86.62 312 LYS A CA 1
ATOM 2619 C C . LYS A 1 312 ? 34.747 6.141 -52.759 1.00 86.62 312 LYS A C 1
ATOM 2621 O O . LYS A 1 312 ? 35.128 6.739 -53.757 1.00 86.62 312 LYS A O 1
ATOM 2626 N N . ARG A 1 313 ? 35.580 5.888 -51.745 1.00 87.44 313 ARG A N 1
ATOM 2627 C CA . ARG A 1 313 ? 36.988 6.331 -51.746 1.00 87.44 313 ARG A CA 1
ATOM 2628 C C . ARG A 1 313 ? 37.805 5.695 -52.874 1.00 87.44 313 ARG A C 1
ATOM 2630 O O . ARG A 1 313 ? 38.598 6.385 -53.507 1.00 87.44 313 ARG A O 1
ATOM 2637 N N . LEU A 1 314 ? 37.629 4.398 -53.134 1.00 86.00 314 LEU A N 1
ATOM 2638 C CA . LEU A 1 314 ? 38.329 3.703 -54.221 1.00 86.00 314 LEU A CA 1
ATOM 2639 C C . LEU A 1 314 ? 37.903 4.224 -55.599 1.00 86.00 314 LEU A C 1
ATOM 2641 O O . LEU A 1 314 ? 38.760 4.527 -56.424 1.00 86.00 314 LEU A O 1
ATOM 2645 N N . THR A 1 315 ? 36.600 4.398 -55.825 1.00 85.38 315 THR A N 1
ATOM 2646 C CA . THR A 1 315 ? 36.068 4.950 -57.084 1.00 85.38 315 THR A CA 1
ATOM 2647 C C . THR A 1 315 ? 36.519 6.391 -57.315 1.00 85.38 315 THR A C 1
ATOM 2649 O O . THR A 1 315 ? 36.977 6.700 -58.408 1.00 85.38 315 THR A O 1
ATOM 2652 N N . GLN A 1 316 ? 36.504 7.252 -56.293 1.00 86.00 316 GLN A N 1
ATOM 2653 C CA . GLN A 1 316 ? 37.037 8.616 -56.393 1.00 86.00 316 GLN A CA 1
ATOM 2654 C C . GLN A 1 316 ? 38.533 8.627 -56.738 1.00 86.00 316 GLN A C 1
ATOM 2656 O O . GLN A 1 316 ? 38.959 9.381 -57.613 1.00 86.00 316 GLN A O 1
ATOM 2661 N N . LYS A 1 317 ? 39.336 7.757 -56.105 1.00 88.12 317 LYS A N 1
ATOM 2662 C CA . LYS A 1 317 ? 40.762 7.601 -56.440 1.00 88.12 317 LYS A CA 1
ATOM 2663 C C . LYS A 1 317 ? 40.958 7.125 -57.882 1.00 88.12 317 LYS A C 1
ATOM 2665 O O . LYS A 1 317 ? 41.789 7.690 -58.589 1.00 88.12 317 LYS A O 1
ATOM 2670 N N . ALA A 1 318 ? 40.187 6.136 -58.330 1.00 85.81 318 ALA A N 1
ATOM 2671 C CA . ALA A 1 318 ? 40.242 5.627 -59.699 1.00 85.81 318 ALA A CA 1
ATOM 2672 C C . ALA A 1 318 ? 39.827 6.695 -60.724 1.00 85.81 318 ALA A C 1
ATOM 2674 O O . ALA A 1 318 ? 40.528 6.907 -61.708 1.00 85.81 318 ALA A O 1
ATOM 2675 N N . GLN A 1 319 ? 38.750 7.440 -60.462 1.00 85.69 319 GLN A N 1
ATOM 2676 C CA . GLN A 1 319 ? 38.320 8.567 -61.293 1.00 85.69 319 GLN A CA 1
ATOM 2677 C C . GLN A 1 319 ? 39.384 9.664 -61.358 1.00 85.69 319 GLN A C 1
ATOM 2679 O O . GLN A 1 319 ? 39.653 10.190 -62.435 1.00 85.69 319 GLN A O 1
ATOM 2684 N N . TYR A 1 320 ? 40.023 9.997 -60.234 1.00 88.25 320 TYR A N 1
ATOM 2685 C CA . TYR A 1 320 ? 41.116 10.967 -60.207 1.00 88.25 320 TYR A CA 1
ATOM 2686 C C . TYR A 1 320 ? 42.321 10.492 -61.032 1.00 88.25 320 TYR A C 1
ATOM 2688 O O . TYR A 1 320 ? 42.861 11.256 -61.833 1.00 88.25 320 TYR A O 1
ATOM 2696 N N . GLN A 1 321 ? 42.716 9.221 -60.897 1.00 86.81 321 GLN A N 1
ATOM 2697 C CA . GLN A 1 321 ? 43.798 8.648 -61.700 1.00 86.81 321 GLN A CA 1
ATOM 2698 C C . GLN A 1 321 ? 43.449 8.585 -63.189 1.00 86.81 321 GLN A C 1
ATOM 2700 O O . GLN A 1 321 ? 44.289 8.947 -64.007 1.00 86.81 321 GLN A O 1
ATOM 2705 N N . ASN A 1 322 ? 42.223 8.207 -63.551 1.00 85.31 322 ASN A N 1
ATOM 2706 C CA . ASN A 1 322 ? 41.765 8.195 -64.941 1.00 85.31 322 ASN A CA 1
ATOM 2707 C C . ASN A 1 322 ? 41.738 9.608 -65.527 1.00 85.31 322 ASN A C 1
ATOM 2709 O O . ASN A 1 322 ? 42.292 9.822 -66.598 1.00 85.31 322 ASN A O 1
ATOM 2713 N N . LYS A 1 323 ? 41.225 10.605 -64.793 1.00 86.00 323 LYS A N 1
ATOM 2714 C CA . LYS A 1 323 ? 41.314 12.018 -65.198 1.00 86.00 323 LYS A CA 1
ATOM 2715 C C . LYS A 1 323 ? 42.767 12.459 -65.392 1.00 86.00 323 LYS A C 1
ATOM 2717 O O . LYS A 1 323 ? 43.057 13.185 -66.335 1.00 86.00 323 LYS A O 1
ATOM 2722 N N . LYS A 1 324 ? 43.695 12.013 -64.537 1.00 86.62 324 LYS A N 1
ATOM 2723 C CA . LYS A 1 324 ? 45.131 12.301 -64.683 1.00 86.62 324 LYS A CA 1
ATOM 2724 C C . LYS A 1 324 ? 45.741 11.608 -65.909 1.00 86.62 324 LYS A C 1
ATOM 2726 O O . LYS A 1 324 ? 46.541 12.236 -66.592 1.00 86.62 324 LYS A O 1
ATOM 2731 N N . LYS A 1 325 ? 45.373 10.354 -66.197 1.00 85.19 325 LYS A N 1
ATOM 2732 C CA . LYS A 1 325 ? 45.814 9.612 -67.393 1.00 85.19 325 LYS A CA 1
ATOM 2733 C C . LYS A 1 325 ? 45.299 10.270 -68.672 1.00 85.19 325 LYS A C 1
ATOM 2735 O O . LYS A 1 325 ? 46.113 10.627 -69.507 1.00 85.19 325 LYS A O 1
ATOM 2740 N N . ILE A 1 326 ? 43.998 10.554 -68.744 1.00 84.25 326 ILE A N 1
ATOM 2741 C CA . ILE A 1 326 ? 43.367 11.250 -69.875 1.00 84.25 326 ILE A CA 1
ATOM 2742 C C . ILE A 1 326 ? 44.026 12.614 -70.102 1.00 84.25 326 ILE A C 1
ATOM 2744 O O . ILE A 1 326 ? 44.376 12.945 -71.225 1.00 84.25 326 ILE A O 1
ATOM 2748 N N . LYS A 1 327 ? 44.286 13.393 -69.040 1.00 84.56 327 LYS A N 1
ATOM 2749 C CA . LYS A 1 327 ? 45.018 14.666 -69.166 1.00 84.56 327 LYS A CA 1
ATOM 2750 C C . LYS A 1 327 ? 46.422 14.488 -69.751 1.00 84.56 327 LYS A C 1
ATOM 2752 O O . LYS A 1 327 ? 46.806 15.268 -70.612 1.00 84.56 327 LYS A O 1
ATOM 2757 N N . LYS A 1 328 ? 47.175 13.480 -69.300 1.00 83.75 328 LYS A N 1
ATOM 2758 C CA . LYS A 1 328 ? 48.511 13.174 -69.839 1.00 83.75 328 LYS A CA 1
ATOM 2759 C C . LYS A 1 328 ? 48.459 12.708 -71.295 1.00 83.75 328 LYS A C 1
ATOM 2761 O O . LYS A 1 328 ? 49.359 13.021 -72.061 1.00 83.75 328 LYS A O 1
ATOM 2766 N N . GLU A 1 329 ? 47.428 11.963 -71.665 1.00 83.31 329 GLU A N 1
ATOM 2767 C CA . GLU A 1 329 ? 47.236 11.449 -73.020 1.00 83.31 329 GLU A CA 1
ATOM 2768 C C . GLU A 1 329 ? 46.824 12.557 -73.991 1.00 83.31 329 GLU A C 1
ATOM 2770 O O . GLU A 1 329 ? 47.423 12.682 -75.051 1.00 83.31 329 GLU A O 1
ATOM 2775 N N . ILE A 1 330 ? 45.927 13.457 -73.574 1.00 82.44 330 ILE A N 1
ATOM 2776 C CA . ILE A 1 330 ? 45.619 14.691 -74.310 1.00 82.44 330 ILE A CA 1
ATOM 2777 C C . ILE A 1 330 ? 46.887 15.531 -74.481 1.00 82.44 330 ILE A C 1
ATOM 2779 O O . ILE A 1 330 ? 47.183 15.953 -75.590 1.00 82.44 330 ILE A O 1
ATOM 2783 N N . GLN A 1 331 ? 47.675 15.728 -73.416 1.00 80.12 331 GLN A N 1
ATOM 2784 C CA . GLN A 1 331 ? 48.952 16.446 -73.505 1.00 80.12 331 GLN A CA 1
ATOM 2785 C C . GLN A 1 331 ? 49.910 15.785 -74.505 1.00 80.12 331 GLN A C 1
ATOM 2787 O O . GLN A 1 331 ? 50.532 16.476 -75.307 1.00 80.12 331 GLN A O 1
ATOM 2792 N N . ARG A 1 332 ? 50.001 14.452 -74.504 1.00 82.38 332 ARG A N 1
ATOM 2793 C CA . ARG A 1 332 ? 50.831 13.704 -75.450 1.00 82.38 332 ARG A CA 1
ATOM 2794 C C . ARG A 1 332 ? 50.361 13.874 -76.896 1.00 82.38 332 ARG A C 1
ATOM 2796 O O . ARG A 1 332 ? 51.191 14.176 -77.743 1.00 82.38 332 ARG A O 1
ATOM 2803 N N . LEU A 1 333 ? 49.064 13.748 -77.165 1.00 81.88 333 LEU A N 1
ATOM 2804 C CA . LEU A 1 333 ? 48.507 13.965 -78.503 1.00 81.88 333 LEU A CA 1
ATOM 2805 C C . LEU A 1 333 ? 48.736 15.407 -78.969 1.00 81.88 333 LEU A C 1
ATOM 2807 O O . LE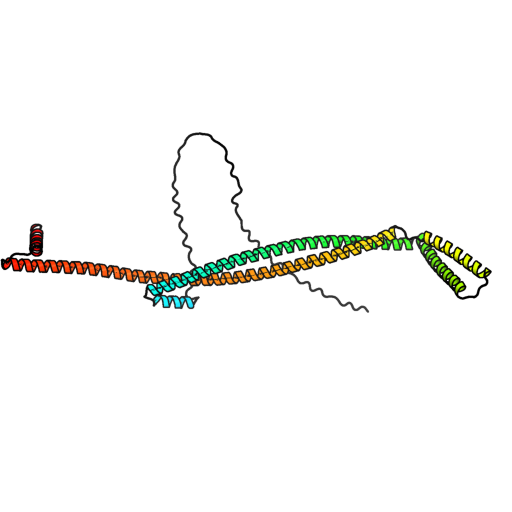U A 1 333 ? 49.229 15.620 -80.068 1.00 81.88 333 LEU A O 1
ATOM 2811 N N . THR A 1 334 ? 48.521 16.401 -78.098 1.00 80.38 334 THR A N 1
ATOM 2812 C CA . THR A 1 334 ? 48.811 17.805 -78.438 1.00 80.38 334 THR A CA 1
ATOM 2813 C C . THR A 1 334 ? 50.296 18.059 -78.709 1.00 80.38 334 THR A C 1
ATOM 2815 O O . THR A 1 334 ? 50.629 18.922 -79.517 1.00 80.38 334 THR A O 1
ATOM 2818 N N . LEU A 1 335 ? 51.201 17.310 -78.067 1.00 79.44 335 LEU A N 1
ATOM 2819 C CA . LEU A 1 335 ? 52.640 17.362 -78.344 1.00 79.44 335 LEU A CA 1
ATOM 2820 C C . LEU A 1 335 ? 52.996 16.708 -79.682 1.00 79.44 335 LEU A C 1
ATOM 2822 O O . LEU A 1 335 ? 53.864 17.211 -80.394 1.00 79.44 335 LEU A O 1
ATOM 2826 N N . GLU A 1 336 ? 52.373 15.577 -80.006 1.00 81.31 336 GLU A N 1
ATOM 2827 C CA . GLU A 1 336 ? 52.568 14.865 -81.271 1.00 81.31 336 GLU A CA 1
ATOM 2828 C C . GLU A 1 336 ? 52.052 15.715 -82.447 1.00 81.31 336 GLU A C 1
ATOM 2830 O O . GLU A 1 336 ? 52.815 15.982 -83.377 1.00 81.31 336 GLU A O 1
ATOM 2835 N N . ASP A 1 337 ? 50.852 16.293 -82.330 1.00 81.19 337 ASP A N 1
ATOM 2836 C CA . ASP A 1 337 ? 50.296 17.244 -83.301 1.00 81.19 337 ASP A CA 1
ATOM 2837 C C . ASP A 1 337 ? 51.178 18.492 -83.465 1.00 81.19 337 ASP A C 1
ATOM 2839 O O . ASP A 1 337 ? 51.420 18.951 -84.586 1.00 81.19 337 ASP A O 1
ATOM 2843 N N . ALA A 1 338 ? 51.713 19.032 -82.362 1.00 79.19 338 ALA A N 1
ATOM 2844 C CA . ALA A 1 338 ? 52.650 20.153 -82.400 1.00 79.19 338 ALA A CA 1
ATOM 2845 C C . ALA A 1 338 ? 53.932 19.797 -83.176 1.00 79.19 338 ALA A C 1
ATOM 2847 O O . ALA A 1 338 ? 54.396 20.563 -84.025 1.00 79.19 338 ALA A O 1
ATOM 2848 N N . LYS A 1 339 ? 54.510 18.618 -82.923 1.00 79.38 339 LYS A N 1
ATOM 2849 C CA . LYS A 1 339 ? 55.716 18.146 -83.621 1.00 79.38 339 LYS A CA 1
ATOM 2850 C C . LYS A 1 339 ? 55.465 17.939 -85.109 1.00 79.38 339 LYS A C 1
ATOM 2852 O O . LYS A 1 339 ? 56.320 18.301 -85.917 1.00 79.38 339 LYS A O 1
ATOM 2857 N N . ASP A 1 340 ? 54.311 17.402 -85.482 1.00 81.19 340 ASP A N 1
ATOM 2858 C CA . ASP A 1 340 ? 53.976 17.158 -86.882 1.00 81.19 340 ASP A CA 1
ATOM 2859 C C . ASP A 1 340 ? 53.667 18.450 -87.646 1.00 81.19 340 ASP A C 1
ATOM 2861 O O . ASP A 1 340 ? 54.096 18.595 -88.793 1.00 81.19 340 ASP A O 1
ATOM 2865 N N . LYS A 1 341 ? 53.017 19.437 -87.015 1.00 79.56 341 LYS A N 1
ATOM 2866 C CA . LYS A 1 341 ? 52.838 20.782 -87.594 1.00 79.56 341 LYS A CA 1
ATOM 2867 C C . LYS A 1 341 ? 54.161 21.528 -87.752 1.00 79.56 341 LYS A C 1
ATOM 2869 O O . LYS A 1 341 ? 54.374 22.156 -88.788 1.00 79.56 341 LYS A O 1
ATOM 2874 N N . LEU A 1 342 ? 55.070 21.400 -86.781 1.00 78.2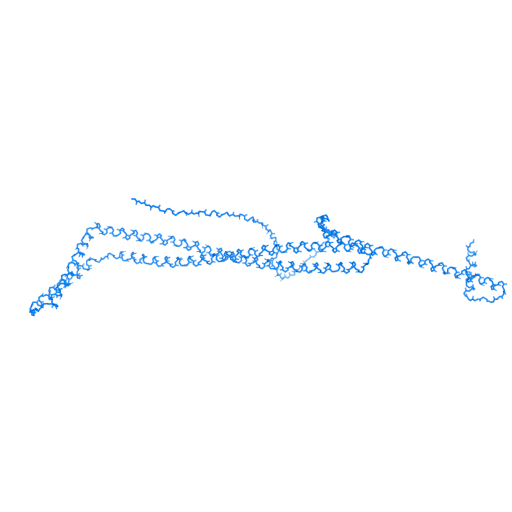5 342 LEU A N 1
ATOM 2875 C CA . LEU A 1 342 ? 56.410 21.987 -86.851 1.00 78.25 342 LEU A CA 1
ATOM 2876 C C . LEU A 1 342 ? 57.233 21.384 -88.000 1.00 78.25 342 LEU A C 1
ATOM 2878 O O . LEU A 1 342 ? 57.840 22.129 -88.764 1.00 78.25 342 LEU A O 1
ATOM 2882 N N . LYS A 1 343 ? 57.212 20.054 -88.173 1.00 80.62 343 LYS A N 1
ATOM 2883 C CA . LYS A 1 343 ? 57.874 19.371 -89.305 1.00 80.62 343 LYS A CA 1
ATOM 2884 C C . LYS A 1 343 ? 57.316 19.803 -90.664 1.00 80.62 343 LYS A C 1
ATOM 2886 O O . LYS A 1 343 ? 58.058 19.848 -91.636 1.00 80.62 343 LYS A O 1
ATOM 2891 N N . LYS A 1 344 ? 56.020 20.123 -90.729 1.00 81.19 344 LYS A N 1
ATOM 2892 C CA . LYS A 1 344 ? 55.331 20.614 -91.935 1.00 81.19 344 LYS A CA 1
ATOM 2893 C C . LYS A 1 344 ? 55.476 22.131 -92.152 1.00 81.19 344 LYS A C 1
ATOM 2895 O O . LYS A 1 344 ? 54.945 22.642 -93.131 1.00 81.19 344 LYS A O 1
ATOM 2900 N N . GLY A 1 345 ? 56.161 22.857 -91.259 1.00 73.56 345 GLY A N 1
ATOM 2901 C CA . GLY A 1 345 ? 56.368 24.310 -91.359 1.00 73.56 345 GLY A CA 1
ATOM 2902 C C . GLY A 1 345 ? 55.122 25.165 -91.084 1.00 73.56 345 GLY A C 1
ATOM 2903 O O . GLY A 1 345 ? 55.110 26.353 -91.404 1.00 73.56 345 GLY A O 1
ATOM 2904 N N . ALA A 1 346 ? 54.067 24.588 -90.503 1.00 75.12 346 ALA A N 1
ATOM 2905 C CA . ALA A 1 346 ? 52.825 25.293 -90.194 1.00 75.12 346 ALA A CA 1
ATOM 2906 C C . ALA A 1 346 ? 52.908 26.030 -88.842 1.00 75.12 346 ALA A C 1
ATOM 2908 O O . ALA A 1 346 ? 53.588 25.589 -87.914 1.00 75.12 346 ALA A O 1
ATOM 2909 N N . LYS A 1 347 ? 52.187 27.154 -88.707 1.00 75.25 347 LYS A N 1
ATOM 2910 C CA . LYS A 1 347 ? 52.132 27.931 -87.455 1.00 75.25 347 LYS A CA 1
ATOM 2911 C C . LYS A 1 347 ? 51.434 27.124 -86.350 1.00 75.25 347 LYS A C 1
ATOM 2913 O O . LYS A 1 347 ? 50.353 26.580 -86.563 1.00 75.25 347 LYS A O 1
ATOM 2918 N N . LEU A 1 348 ? 52.058 27.073 -85.174 1.00 73.69 348 LEU A N 1
ATOM 2919 C CA . LEU A 1 348 ? 51.566 26.361 -83.990 1.00 73.69 348 LEU A CA 1
ATOM 2920 C C . LEU A 1 348 ? 50.511 27.171 -83.231 1.00 73.69 348 LEU A C 1
ATOM 2922 O O . LEU A 1 348 ? 50.616 28.394 -83.133 1.00 73.69 348 LEU A O 1
ATOM 2926 N N . ASN A 1 349 ? 49.528 26.483 -82.644 1.00 79.75 349 ASN A N 1
ATOM 2927 C CA . ASN A 1 349 ? 48.560 27.103 -81.735 1.00 79.75 349 ASN A CA 1
ATOM 2928 C C . ASN A 1 349 ? 49.182 27.340 -80.338 1.00 79.75 349 ASN A C 1
ATOM 2930 O O . ASN A 1 349 ? 50.108 26.635 -79.946 1.00 79.75 349 ASN A O 1
ATOM 2934 N N . ILE A 1 350 ? 48.667 28.290 -79.546 1.00 73.94 350 ILE A N 1
ATOM 2935 C CA . ILE A 1 350 ? 49.227 28.697 -78.236 1.00 73.94 350 ILE A CA 1
ATOM 2936 C C . ILE A 1 350 ? 49.371 27.503 -77.274 1.00 73.94 350 ILE A C 1
ATOM 2938 O O . ILE A 1 350 ? 50.377 27.379 -76.577 1.00 73.94 350 ILE A O 1
ATOM 2942 N N . PHE A 1 351 ? 48.398 26.588 -77.266 1.00 73.06 351 PHE A N 1
ATOM 2943 C CA . PHE A 1 351 ? 48.431 25.379 -76.435 1.00 73.06 351 PHE A CA 1
ATOM 2944 C C . PHE A 1 351 ? 49.473 24.351 -76.908 1.00 73.06 351 PHE A C 1
ATOM 2946 O O . PHE A 1 351 ? 50.138 23.726 -76.086 1.00 73.06 351 PHE A O 1
ATOM 2953 N N . GLU A 1 352 ? 49.661 24.226 -78.222 1.00 72.88 352 GLU A N 1
ATOM 2954 C CA . GLU A 1 352 ? 50.644 23.336 -78.857 1.00 72.88 352 GLU A CA 1
ATOM 2955 C C . GLU A 1 352 ? 52.074 23.868 -78.664 1.00 72.88 352 GLU A C 1
ATOM 2957 O O . GLU A 1 352 ? 52.989 23.118 -78.322 1.00 72.88 352 GLU A O 1
ATOM 2962 N N . ALA A 1 353 ? 52.257 25.185 -78.806 1.00 71.81 353 ALA A N 1
ATOM 2963 C CA . ALA A 1 353 ? 53.521 25.873 -78.567 1.00 71.81 353 ALA A CA 1
ATOM 2964 C C . ALA A 1 353 ? 53.945 25.781 -77.094 1.00 71.81 353 ALA A C 1
ATOM 2966 O O . ALA A 1 353 ? 55.102 25.477 -76.804 1.00 71.81 353 ALA A O 1
ATOM 2967 N N . ARG A 1 354 ? 53.005 25.979 -76.159 1.00 78.00 354 ARG A N 1
ATOM 2968 C CA . ARG A 1 354 ? 53.260 25.822 -74.722 1.00 78.00 354 ARG A CA 1
ATOM 2969 C C . ARG A 1 354 ? 53.665 24.394 -74.373 1.00 78.00 354 ARG A C 1
ATOM 2971 O O . ARG A 1 354 ? 54.661 24.212 -73.681 1.00 78.00 354 ARG A O 1
ATOM 2978 N N . ALA A 1 355 ? 52.939 23.397 -74.877 1.00 76.50 355 ALA A N 1
ATOM 2979 C CA . ALA A 1 355 ? 53.278 21.999 -74.644 1.00 76.50 355 ALA A CA 1
ATOM 2980 C C . ALA A 1 355 ? 54.700 21.685 -75.154 1.00 76.50 355 ALA A C 1
ATOM 2982 O O . ALA A 1 355 ? 55.517 21.125 -74.424 1.00 76.50 355 ALA A O 1
ATOM 2983 N N . PHE A 1 356 ? 55.038 22.117 -76.372 1.00 73.56 356 PHE A N 1
ATOM 2984 C CA . PHE A 1 356 ? 56.360 21.894 -76.964 1.00 73.56 356 PHE A CA 1
ATOM 2985 C C . PHE A 1 356 ? 57.504 22.588 -76.199 1.00 73.56 356 PHE A C 1
ATOM 2987 O O . PHE A 1 356 ? 58.584 22.013 -76.041 1.00 73.56 356 PHE A O 1
ATOM 2994 N N . LEU A 1 357 ? 57.279 23.806 -75.696 1.00 74.94 357 LEU A N 1
ATOM 2995 C CA . LEU A 1 357 ? 58.244 24.531 -74.862 1.00 74.94 357 LEU A CA 1
ATOM 2996 C C . LEU A 1 357 ? 58.436 23.868 -73.492 1.00 74.94 357 LEU A C 1
ATOM 2998 O O . LEU A 1 357 ? 59.573 23.726 -73.048 1.00 74.94 357 LEU A O 1
ATOM 3002 N N . GLU A 1 358 ? 57.356 23.405 -72.856 1.00 76.81 358 GLU A N 1
ATOM 3003 C CA . GLU A 1 358 ? 57.420 22.653 -71.596 1.00 76.81 358 GLU A CA 1
ATOM 3004 C C . GLU A 1 358 ? 58.185 21.322 -71.769 1.00 76.81 358 GLU A C 1
ATOM 3006 O O . GLU A 1 358 ? 58.940 20.926 -70.882 1.00 76.81 358 GLU A O 1
ATOM 3011 N N . GLU A 1 359 ? 58.078 20.639 -72.916 1.00 77.12 359 GLU A N 1
ATOM 3012 C CA . GLU A 1 359 ? 58.897 19.447 -73.204 1.00 77.12 359 GLU A CA 1
ATOM 3013 C C . GLU A 1 359 ? 60.384 19.795 -73.384 1.00 77.12 359 GLU A C 1
ATOM 3015 O O . GLU A 1 359 ? 61.248 19.071 -72.885 1.00 77.12 359 GLU A O 1
ATOM 3020 N N . LYS A 1 360 ? 60.699 20.892 -74.086 1.00 72.06 360 LYS A N 1
ATOM 3021 C CA . LYS A 1 360 ? 62.086 21.351 -74.265 1.00 72.06 360 LYS A CA 1
ATOM 3022 C C . LYS A 1 360 ? 62.734 21.757 -72.943 1.00 72.06 360 LYS A C 1
ATOM 3024 O O . LYS A 1 360 ? 63.875 21.373 -72.711 1.00 72.06 360 LYS A O 1
ATOM 3029 N N . ALA A 1 361 ? 62.010 22.464 -72.076 1.00 73.00 361 ALA A N 1
ATOM 3030 C CA . ALA A 1 361 ? 62.488 22.833 -70.744 1.00 73.00 361 ALA A CA 1
ATOM 3031 C C . ALA A 1 361 ? 62.781 21.589 -69.885 1.00 73.00 361 ALA A C 1
ATOM 3033 O O . ALA A 1 361 ? 63.880 21.443 -69.363 1.00 73.00 361 ALA A O 1
ATOM 3034 N N . ASN A 1 362 ? 61.860 20.617 -69.854 1.00 70.62 362 ASN A N 1
ATOM 3035 C CA . ASN A 1 362 ? 62.041 19.364 -69.108 1.00 70.62 362 ASN A CA 1
ATOM 3036 C C . ASN A 1 362 ? 63.167 18.454 -69.647 1.00 70.62 362 ASN A C 1
ATOM 3038 O O . ASN A 1 362 ? 63.605 17.542 -68.946 1.00 70.62 362 ASN A O 1
ATOM 3042 N N . LYS A 1 363 ? 63.605 18.639 -70.901 1.00 68.00 363 LYS A N 1
ATOM 3043 C CA . LYS A 1 363 ? 64.768 17.943 -71.482 1.00 68.00 363 LYS A CA 1
ATOM 3044 C C . LYS A 1 363 ? 66.086 18.686 -71.279 1.00 68.00 363 LYS A C 1
ATOM 3046 O O . LYS A 1 363 ? 67.118 18.061 -71.452 1.00 68.00 363 LYS A O 1
ATOM 3051 N N . ALA A 1 364 ? 66.050 19.980 -70.971 1.00 60.97 364 ALA A N 1
ATOM 3052 C CA . ALA A 1 364 ? 67.239 20.780 -70.688 1.00 60.97 364 ALA A CA 1
ATOM 3053 C C . ALA A 1 364 ? 67.671 20.692 -69.210 1.00 60.97 364 ALA A C 1
ATOM 3055 O O . ALA A 1 364 ? 68.824 20.959 -68.899 1.00 60.97 364 ALA A O 1
ATOM 3056 N N . GLU A 1 365 ? 66.755 20.316 -68.310 1.00 53.56 365 GLU A N 1
ATOM 3057 C CA . GLU A 1 365 ? 67.022 20.085 -66.877 1.00 53.56 365 GLU A CA 1
ATOM 3058 C C . GLU A 1 365 ? 67.439 18.636 -66.537 1.00 53.56 365 GLU A C 1
ATOM 3060 O O . GLU A 1 365 ? 67.717 18.331 -65.377 1.00 53.56 365 GLU A O 1
ATOM 3065 N N . LYS A 1 366 ? 67.467 17.735 -67.526 1.00 46.28 366 LYS A N 1
ATOM 3066 C CA . LYS A 1 366 ? 68.042 16.385 -67.420 1.00 46.28 366 LYS A CA 1
ATOM 3067 C C . LYS A 1 366 ? 69.345 16.329 -68.188 1.00 46.28 366 LYS A C 1
ATOM 3069 O O . LYS A 1 366 ? 70.245 15.608 -67.708 1.00 46.28 366 LYS A O 1
#

Sequence (366 aa):
MAEEDEDEIEEEEIEEEEIVEEEIVEEESEKEASQDSSKEETKSESTEEKKSKGKKRRRKQKQPKIDLNKNPKIKRIVQESERLEDANELKELRDAHNDGTRDLINKIKKIQIEISNVRNQALDYRMKRDQLNKQVQEIKAKKTKLVEFLNDSRSALKKAKSDAKQSPEGQNSRKVGAQIGKIRRKIEFLEKQIETEDLDIHKENEIVDEIDKLERTLQELMKENRKPKQFKEEIDNIRKYRKELAEINDELRKSAEESQNYHLLYLDCSKEIDELRREKRNLQRELNENRYIADIYHQRLIEVSQRLNRRKRLTQKAQYQNKKKIKKEIQRLTLEDAKDKLKKGAKLNIFEARAFLEEKANKAEK

Secondary structure (DSSP, 8-state):
-------------------------------------------------------------------TTT-HHHHHHHHHHHH---HHHHHHHHHHHHHHHHHHHHHHHHHHHHHHHHHHHHHHHHHHHHHHHHHHHHHHHHHHHHHHHHHHHHHHHHHHHHHHHHSHHHHHHHHHHHHHHHHHHHHHHHHHHHHHS---HHHHHHHHHHHHHHHHHHHHHHHHTPPPHHHHHHHHHHHHHHHHHHHHHHHHHHHHHHHHHHHHHHHHHHHHHHHHHHHHHHHHHHHHHHHHHHHHHHHHHHHHHHHHHHHHHHHHHHHHHHHHHHHHHHHHHHHHHHHHHHHTTPPPPHHHHHHHHHHHHHHH--

Radius of gyration: 57.05 Å; chains: 1; bounding box: 143×81×155 Å

Foldseek 3Di:
DDDDDDDDDPPDPDPPDDDDDPDDDDDDDDDDDDDDDDDDDDDDDDDDDPPPPPPPPPPPPPQPPDDCVVDVVSVVLLVVLVVDLDLVVLVVLLVVLVVVLVVLVVVLVVLVVVLVVLVVLLVVLVVLLVVLVVVLVVLVVVLVVLVVVLVVLVVVLVVLVVCLCPDPLNVVLVVLVVVLVVLVVVLVVLVVCLVPDPDDPVVNVVSVVVSVVSVVVSVVSCVSNDDDPSNVVSVVSNVVSVVVSVVSVVVSVVSVVSSVVSVVSSVVSVVVSVVSVVVSVVSVVVSSVSVVSSVSSVVSSVVSVVVVVVVVVVVVVVVVVVVVVVVVVVLVVLQVVLVVCVVVVHDHDPSSVVSVVVVVVVVVVD